Protein AF-A0A0C3CE20-F1 (afdb_monomer)

InterPro domains:
  IPR002893 Zinc finger, MYND-type [PF01753] (5-41)
  IPR002893 Zinc finger, MYND-type [PS01360] (5-44)
  IPR002893 Zinc finger, MYND-type [PS50865] (5-44)

Solvent-accessible surface area (backbone atoms only — not comparable to full-atom values): 15762 Å² total; per-residue (Å²): 132,87,50,48,15,78,72,83,59,50,74,30,95,66,63,42,56,41,91,81,55,62,74,55,3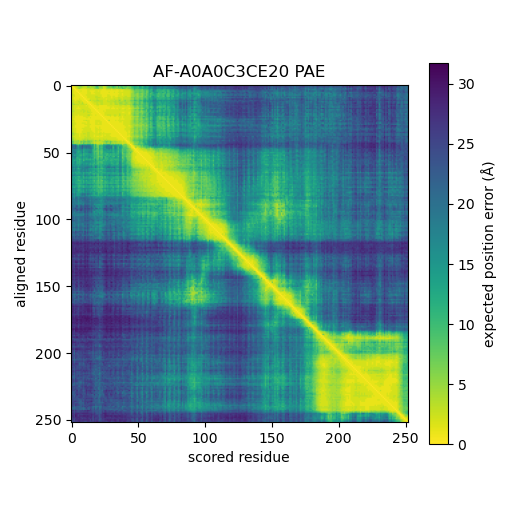9,18,61,43,72,65,46,46,61,69,43,41,78,57,39,58,74,71,65,46,47,64,58,70,67,56,53,48,49,52,53,51,54,59,56,46,52,31,78,93,25,77,59,13,42,54,50,49,52,52,50,50,56,56,50,49,40,72,77,50,81,65,84,80,62,51,16,77,36,76,65,45,68,37,86,79,64,76,80,47,72,71,55,47,53,53,56,50,48,61,51,71,68,79,52,94,83,78,74,86,77,61,95,67,60,66,58,56,59,61,57,69,58,71,78,68,92,57,86,78,57,63,58,28,94,87,74,69,47,51,52,31,68,71,72,67,36,64,90,65,59,77,63,55,83,89,77,45,72,57,62,75,85,81,54,99,78,56,56,85,90,56,52,71,29,55,51,82,71,50,71,72,72,24,90,69,83,45,76,59,82,70,48,33,47,47,55,66,82,87,60,86,56,60,79,83,47,32,42,95,58,69,41,66,33,84,70,78,62,50,76,39,48,33,49,34,78,81,64,63,70,70,68,57,92,85,77,126

Mean predicted aligned error: 16.96 Å

pLDDT: mean 71.94, std 19.05, range [32.88, 98.25]

Foldseek 3Di:
DFQAAPAPRDGAPDWDADPQQSPHTHNDVVSCVVCVVVCVVPPRPDPVVVVVVVVVVVVQCDCPHPNVVVVVVLVVVVVVCVVPVDDDQAASFQRHGAALDDQDPVNVCVVVCVCVPPCPDDDPPDPPPVVVSVVVNPPPPDPQWPQDPPSRHTHHPVCLDVVLVPPPPVPHRGDDDLDLQPDSPDFPQADDFDCVNDVVPDGDQFWHAHPCVPPPDDPVQWDPAWDQGPRPRDTHGTGDSVVSPPPPPPDD

Structure (mmCIF, N/CA/C/O backbone):
data_AF-A0A0C3CE20-F1
#
_entry.id   AF-A0A0C3CE20-F1
#
loop_
_atom_site.group_PDB
_atom_site.id
_atom_site.type_symbol
_atom_site.label_atom_id
_atom_site.label_alt_id
_atom_site.label_comp_id
_atom_site.label_asym_id
_atom_site.label_entity_id
_atom_site.label_seq_id
_atom_site.pdbx_PDB_ins_code
_atom_site.Cartn_x
_atom_site.Cartn_y
_atom_site.Cartn_z
_atom_site.occupancy
_atom_site.B_iso_or_equiv
_atom_site.auth_seq_id
_atom_site.auth_comp_id
_atom_site.auth_asym_id
_atom_site.auth_atom_id
_atom_site.pdbx_PDB_model_num
ATOM 1 N N . MET A 1 1 ? -7.725 -9.000 25.165 1.00 62.19 1 MET A N 1
ATOM 2 C CA . MET A 1 1 ? -7.500 -7.964 26.197 1.00 62.19 1 MET A CA 1
ATOM 3 C C . MET A 1 1 ? -8.768 -7.138 26.363 1.00 62.19 1 MET A C 1
ATOM 5 O O . MET A 1 1 ? -9.356 -6.793 25.337 1.00 62.19 1 MET A O 1
ATOM 9 N N . PRO A 1 2 ? -9.218 -6.862 27.598 1.00 77.38 2 PRO A N 1
ATOM 10 C CA . PRO A 1 2 ? -10.406 -6.049 27.842 1.00 77.38 2 PRO A CA 1
ATOM 11 C C . PRO A 1 2 ? -10.205 -4.623 27.317 1.00 77.38 2 PRO A C 1
ATOM 13 O O . PRO A 1 2 ? -9.172 -3.994 27.546 1.00 77.38 2 PRO A O 1
ATOM 16 N N . ARG A 1 3 ? -11.190 -4.117 26.571 1.00 93.31 3 ARG A N 1
ATOM 17 C CA . ARG A 1 3 ? -11.158 -2.780 25.969 1.00 93.31 3 ARG A CA 1
ATOM 18 C C . ARG A 1 3 ? -11.828 -1.789 26.922 1.00 93.31 3 ARG A C 1
ATOM 20 O O . ARG A 1 3 ? -13.035 -1.866 27.135 1.00 93.31 3 ARG A O 1
ATOM 27 N N . ARG A 1 4 ? -11.055 -0.867 27.505 1.00 97.50 4 ARG A N 1
ATOM 28 C CA . ARG A 1 4 ? -11.558 0.153 28.446 1.00 97.50 4 ARG A CA 1
ATOM 29 C C . ARG A 1 4 ? -11.849 1.470 27.738 1.00 97.50 4 ARG A C 1
ATOM 31 O O . ARG A 1 4 ? -11.060 1.921 26.912 1.00 97.50 4 ARG A O 1
ATOM 38 N N . CYS A 1 5 ? -12.970 2.100 28.081 1.00 97.75 5 CYS A N 1
ATOM 39 C CA . CYS A 1 5 ? -13.320 3.418 27.554 1.00 97.75 5 CYS A CA 1
ATOM 40 C C . CYS A 1 5 ? -12.316 4.489 28.018 1.00 97.75 5 CYS A C 1
ATOM 42 O O . CYS A 1 5 ? -11.975 4.536 29.199 1.00 97.75 5 CYS A O 1
ATOM 44 N N . SER A 1 6 ? -11.894 5.400 27.130 1.00 96.75 6 SER A N 1
ATOM 45 C CA . SER A 1 6 ? -10.977 6.497 27.487 1.00 96.75 6 SER A CA 1
ATOM 46 C C . SER A 1 6 ? -11.554 7.464 28.528 1.00 96.75 6 SER A C 1
ATOM 48 O O . SER A 1 6 ? -10.782 8.022 29.306 1.00 96.75 6 SER A O 1
ATOM 50 N N . VAL A 1 7 ? -12.882 7.608 28.592 1.00 97.81 7 VAL A N 1
ATOM 51 C CA . VAL A 1 7 ? -13.576 8.545 29.490 1.00 97.81 7 VAL A CA 1
ATOM 52 C C . VAL A 1 7 ? -13.964 7.888 30.808 1.00 97.81 7 VAL A C 1
ATOM 54 O O . VAL A 1 7 ? -13.423 8.245 31.847 1.00 97.81 7 VAL A O 1
ATOM 57 N N . CYS A 1 8 ? -14.879 6.914 30.785 1.00 97.62 8 CYS A N 1
ATOM 58 C CA . CYS A 1 8 ? -15.418 6.324 32.015 1.00 97.62 8 CYS A CA 1
ATOM 59 C C . CYS A 1 8 ? -14.571 5.176 32.580 1.00 97.62 8 CYS A C 1
ATOM 61 O O . CYS A 1 8 ? -14.868 4.690 33.663 1.00 97.62 8 CYS A O 1
ATOM 63 N N . LYS A 1 9 ? -13.539 4.720 31.853 1.00 97.50 9 LYS A N 1
ATOM 64 C CA . LYS A 1 9 ? -12.633 3.618 32.235 1.00 97.50 9 LYS A CA 1
ATOM 65 C C . LYS A 1 9 ? -13.297 2.248 32.456 1.00 97.50 9 LYS A C 1
ATOM 67 O O . LYS A 1 9 ? -12.598 1.298 32.797 1.00 97.50 9 LYS A O 1
ATOM 72 N N . ILE A 1 10 ? -14.598 2.121 32.190 1.00 97.38 10 ILE A N 1
ATOM 73 C CA . ILE A 1 10 ? -15.348 0.859 32.251 1.00 97.38 10 ILE A CA 1
ATOM 74 C C . ILE A 1 10 ? -14.967 -0.034 31.061 1.00 97.38 10 ILE A C 1
ATOM 76 O O . ILE A 1 10 ? -14.692 0.450 29.954 1.00 97.38 10 ILE A O 1
ATOM 80 N N . GLU A 1 11 ? -14.939 -1.345 31.296 1.00 96.88 11 GLU A N 1
ATOM 81 C CA . GLU A 1 11 ? -14.738 -2.356 30.259 1.00 96.88 11 GLU A CA 1
ATOM 82 C C . GLU A 1 11 ? -15.973 -2.450 29.358 1.00 96.88 11 GLU A C 1
ATOM 84 O O . GLU A 1 11 ? -17.105 -2.559 29.819 1.00 96.88 11 GLU A O 1
ATOM 89 N N . CYS A 1 12 ? -15.754 -2.329 28.051 1.00 94.62 12 CYS A N 1
ATOM 90 C CA . CYS A 1 12 ? -16.824 -2.241 27.067 1.00 94.62 12 CYS A CA 1
ATOM 91 C C . CYS A 1 12 ? -16.991 -3.586 26.361 1.00 94.62 12 CYS A C 1
ATOM 93 O O . CYS A 1 12 ? -16.069 -4.023 25.674 1.00 94.62 12 CYS A O 1
ATOM 95 N N . GLU A 1 13 ? -18.180 -4.188 26.428 1.00 93.44 13 GLU A N 1
ATOM 96 C CA . GLU A 1 13 ? -18.510 -5.352 25.590 1.00 93.44 13 GLU A CA 1
ATOM 97 C C . GLU A 1 13 ? -18.576 -4.967 24.103 1.00 93.44 13 GLU A C 1
ATOM 99 O O . GLU A 1 13 ? -18.070 -5.677 23.236 1.00 93.44 13 GLU A O 1
ATOM 104 N N . LYS A 1 14 ? -19.150 -3.792 23.805 1.00 94.31 14 LYS A N 1
ATOM 105 C CA . LYS A 1 14 ? -19.264 -3.223 22.452 1.00 94.31 14 LYS A CA 1
ATOM 106 C C . LYS A 1 14 ? -18.509 -1.900 22.360 1.00 94.31 14 LYS A C 1
ATOM 108 O O . LYS A 1 14 ? -19.082 -0.818 22.432 1.00 94.31 14 LYS A O 1
ATOM 113 N N . ALA A 1 15 ? -17.193 -2.004 22.234 1.00 95.69 15 ALA A N 1
ATOM 114 C CA . ALA A 1 15 ? -16.294 -0.867 22.077 1.00 95.69 15 ALA A CA 1
ATOM 115 C C . ALA A 1 15 ? -16.506 -0.139 20.735 1.00 95.69 15 ALA A C 1
ATOM 117 O O . ALA A 1 15 ? -16.320 -0.722 19.668 1.00 95.69 15 ALA A O 1
ATOM 118 N N . LEU A 1 16 ? -16.809 1.158 20.788 1.00 97.12 16 LEU A N 1
ATOM 119 C CA . LEU A 1 16 ? -16.739 2.068 19.646 1.00 97.12 16 LEU A CA 1
ATOM 120 C C . LEU A 1 16 ? -15.314 2.608 19.512 1.00 97.12 16 LEU A C 1
ATOM 122 O O . LEU A 1 16 ? -14.700 2.994 20.502 1.00 97.12 16 LEU A O 1
ATOM 126 N N . GLN A 1 17 ? -14.786 2.671 18.294 1.00 96.31 17 GLN A N 1
ATOM 127 C CA . GLN A 1 17 ? -13.486 3.282 18.012 1.00 96.31 17 GLN A CA 1
ATOM 128 C C . GLN A 1 17 ? -13.671 4.628 17.316 1.00 96.31 17 GLN A C 1
ATOM 130 O O . GLN A 1 17 ? -14.627 4.823 16.563 1.00 96.31 17 GLN A O 1
ATOM 135 N N . CYS A 1 18 ? -12.747 5.562 17.544 1.00 95.44 18 CYS A N 1
ATOM 136 C CA . CYS A 1 18 ? -12.708 6.793 16.762 1.00 95.44 18 CYS A CA 1
ATOM 137 C C . CYS A 1 18 ? -12.551 6.464 15.269 1.00 95.44 18 CYS A C 1
ATOM 139 O O . CYS A 1 18 ? -11.578 5.826 14.881 1.00 95.44 18 CYS A O 1
ATOM 141 N N . SER A 1 19 ? -13.462 6.940 14.421 1.00 92.31 19 SER A N 1
ATOM 142 C CA . SER A 1 19 ? -13.448 6.664 12.976 1.00 92.31 19 SER A CA 1
ATOM 143 C C . SER A 1 19 ? -12.283 7.304 12.216 1.00 92.31 19 SER A C 1
ATOM 145 O O . SER A 1 19 ? -12.076 6.982 11.053 1.00 92.31 19 SER A O 1
ATOM 147 N N . LYS A 1 20 ? -11.541 8.231 12.839 1.00 89.50 20 LYS A N 1
ATOM 148 C CA . LYS A 1 20 ? -10.359 8.860 12.232 1.00 89.50 20 LYS A CA 1
ATOM 149 C C . LYS A 1 20 ? -9.062 8.143 12.575 1.00 89.50 20 LYS A C 1
ATOM 151 O O . LYS A 1 20 ? -8.298 7.820 11.675 1.00 89.50 20 LYS A O 1
ATOM 156 N N . CYS A 1 21 ? -8.778 7.963 13.864 1.00 91.12 21 CYS A N 1
ATOM 157 C CA . CYS A 1 21 ? -7.498 7.401 14.296 1.00 91.12 21 CYS A CA 1
ATOM 158 C C . CYS A 1 21 ? -7.568 5.904 14.607 1.00 91.12 21 CYS A C 1
ATOM 160 O O . CYS A 1 21 ? -6.522 5.281 14.727 1.00 91.12 21 CYS A O 1
ATOM 162 N N . HIS A 1 22 ? -8.767 5.339 14.795 1.00 91.56 22 HIS A N 1
ATOM 163 C CA . HIS A 1 22 ? -9.023 3.958 15.233 1.00 91.56 22 HIS A CA 1
ATOM 164 C C . HIS A 1 22 ? -8.333 3.524 16.546 1.00 91.56 22 HIS A C 1
ATOM 166 O O . HIS A 1 22 ? -8.565 2.411 17.015 1.00 91.56 22 HIS A O 1
ATOM 172 N N . GLY A 1 23 ? -7.546 4.405 17.177 1.00 91.44 23 GLY A N 1
ATOM 173 C CA . GLY A 1 23 ? -6.749 4.112 18.368 1.00 91.44 23 GLY A CA 1
ATOM 174 C C . GLY A 1 23 ? -7.482 4.321 19.693 1.00 91.44 23 GLY A C 1
ATOM 175 O O . GLY A 1 23 ? -7.256 3.575 20.641 1.00 91.44 23 GLY A O 1
ATOM 176 N N . THR A 1 24 ? -8.393 5.296 19.782 1.00 95.00 24 THR A N 1
ATOM 177 C CA . THR A 1 24 ? -9.131 5.576 21.029 1.00 95.00 24 THR A CA 1
ATOM 178 C C . THR A 1 24 ? -10.471 4.845 21.061 1.00 95.00 24 THR A C 1
ATOM 180 O O . THR A 1 24 ? -11.213 4.847 20.074 1.00 95.00 24 THR A O 1
ATOM 183 N N . ILE A 1 25 ? -10.776 4.228 22.209 1.00 97.06 25 ILE A N 1
ATOM 184 C CA . ILE A 1 25 ? -11.957 3.389 22.431 1.00 97.06 25 ILE A CA 1
ATOM 185 C C . ILE A 1 25 ? -12.951 4.074 23.378 1.00 97.06 25 ILE A C 1
ATOM 187 O O . ILE A 1 25 ? -12.583 4.617 24.421 1.00 97.06 25 ILE A O 1
ATOM 191 N N . TYR A 1 26 ? -14.234 3.972 23.045 1.00 97.81 26 TYR A N 1
ATOM 192 C CA . TYR A 1 26 ? -15.364 4.525 23.777 1.00 97.81 26 TYR A CA 1
ATOM 193 C C . TYR A 1 26 ? -16.425 3.450 24.027 1.00 97.81 26 TYR A C 1
ATOM 195 O O . TYR A 1 26 ? -16.655 2.598 23.175 1.00 97.81 26 TYR A O 1
ATOM 203 N N . CYS A 1 27 ? -17.117 3.504 25.167 1.00 97.94 27 CYS A N 1
ATOM 204 C CA . CYS A 1 27 ? -18.284 2.641 25.396 1.00 97.94 27 CYS A CA 1
ATOM 205 C C . CYS A 1 27 ? -19.524 3.114 24.622 1.00 97.94 27 CYS A C 1
ATOM 207 O O . CYS A 1 27 ? -20.444 2.341 24.383 1.00 97.94 27 CYS A O 1
ATOM 209 N N . SER A 1 28 ? -19.577 4.401 24.266 1.00 97.62 28 SER A N 1
ATOM 210 C CA . SER A 1 28 ? -20.748 5.043 23.674 1.00 97.62 28 SER A CA 1
ATOM 211 C C . SER A 1 28 ? -20.371 6.327 22.932 1.00 97.62 28 SER A C 1
ATOM 213 O O . SER A 1 28 ? -19.319 6.929 23.172 1.00 97.62 28 SER A O 1
ATOM 215 N N . VAL A 1 29 ? -21.275 6.793 22.068 1.00 97.69 29 VAL A N 1
ATOM 216 C CA . VAL A 1 29 ? -21.155 8.093 21.386 1.00 97.69 29 VAL A CA 1
ATOM 217 C C . VAL A 1 29 ? -21.127 9.250 22.394 1.00 97.69 29 VAL A C 1
ATOM 219 O O . VAL A 1 29 ? -20.476 10.264 22.149 1.00 97.69 29 VAL A O 1
ATOM 222 N N . ALA A 1 30 ? -21.789 9.106 23.549 1.00 98.12 30 ALA A N 1
ATOM 223 C CA . ALA A 1 30 ? -21.764 10.110 24.611 1.00 98.12 30 ALA A CA 1
ATOM 224 C C . ALA A 1 30 ? -20.344 10.300 25.170 1.00 98.12 30 ALA A C 1
ATOM 226 O O . ALA A 1 30 ? -19.859 11.430 25.234 1.00 98.12 30 ALA A O 1
ATOM 227 N N . CYS A 1 31 ? -19.638 9.205 25.474 1.00 98.25 31 CYS A N 1
ATOM 228 C CA . CYS A 1 31 ? -18.238 9.268 25.895 1.00 98.25 31 CYS A CA 1
ATOM 229 C C . CYS A 1 31 ? -17.330 9.824 24.792 1.00 98.25 31 CYS A C 1
ATOM 231 O O . CYS A 1 31 ? -16.480 10.661 25.078 1.00 98.25 31 CYS A O 1
ATOM 233 N N . GLN A 1 32 ? -17.546 9.446 23.530 1.00 97.88 32 GLN A N 1
ATOM 234 C CA . GLN A 1 32 ? -16.788 10.017 22.412 1.00 97.88 32 GLN A CA 1
ATOM 235 C C . GLN A 1 32 ? -16.957 11.543 22.313 1.00 97.88 32 GLN A C 1
ATOM 237 O O . GLN A 1 32 ? -15.978 12.267 22.138 1.00 97.88 32 GLN A O 1
ATOM 242 N N . LYS A 1 33 ? -18.189 12.053 22.448 1.00 97.88 33 LYS A N 1
ATOM 243 C CA . LYS A 1 33 ? -18.475 13.498 22.410 1.00 97.88 33 LYS A CA 1
ATOM 244 C C . LYS A 1 33 ? -17.884 14.242 23.608 1.00 97.88 33 LYS A C 1
ATOM 246 O O . LYS A 1 33 ? -17.386 15.351 23.426 1.00 97.88 33 LYS A O 1
ATOM 251 N N . ALA A 1 34 ? -17.922 13.642 24.798 1.00 97.94 34 ALA A N 1
ATOM 252 C CA . ALA A 1 34 ? -17.335 14.220 26.006 1.00 97.94 34 ALA A CA 1
ATOM 253 C C . ALA A 1 34 ? -15.809 14.380 25.874 1.00 97.94 34 ALA A C 1
ATOM 255 O O . ALA A 1 34 ? -15.272 15.442 26.180 1.00 97.94 34 ALA A O 1
ATOM 256 N N . ASP A 1 35 ? -15.132 13.364 25.333 1.00 97.50 35 ASP A N 1
ATOM 257 C CA . ASP A 1 35 ? -13.678 13.365 25.123 1.00 97.50 35 ASP A CA 1
ATOM 258 C C . ASP A 1 35 ? -13.233 14.244 23.946 1.00 97.50 35 ASP A C 1
ATOM 260 O O . ASP A 1 35 ? -12.080 14.660 23.860 1.00 97.50 35 ASP A O 1
ATOM 264 N N . TRP A 1 36 ? -14.140 14.552 23.009 1.00 95.56 36 TRP A N 1
ATOM 265 C CA . TRP A 1 36 ? -13.789 15.117 21.704 1.00 95.56 36 TRP A CA 1
ATOM 266 C C . TRP A 1 36 ? -12.922 16.378 21.776 1.00 95.56 36 TRP A C 1
ATOM 268 O O . TRP A 1 36 ? -12.025 16.557 20.953 1.00 95.56 36 TRP A O 1
ATOM 278 N N . LYS A 1 37 ? -13.161 17.266 22.752 1.00 95.12 37 LYS A N 1
ATOM 279 C CA . LYS A 1 37 ? -12.380 18.507 22.901 1.00 95.12 37 LYS A CA 1
ATOM 280 C C . LYS A 1 37 ? -10.904 18.236 23.214 1.00 95.12 37 LYS A C 1
ATOM 282 O O . LYS A 1 37 ? -10.060 18.975 22.705 1.00 95.12 37 LYS A O 1
ATOM 287 N N . GLN A 1 38 ? -10.620 17.211 24.016 1.00 94.12 38 GLN A N 1
ATOM 288 C CA . GLN A 1 38 ? -9.271 16.802 24.398 1.00 94.12 38 GLN A CA 1
ATOM 289 C C . GLN A 1 38 ? -8.674 15.884 23.330 1.00 94.12 38 GLN A C 1
ATOM 291 O O . GLN A 1 38 ? -7.667 16.239 22.720 1.00 94.12 38 GLN A O 1
ATOM 296 N N . HIS A 1 39 ? -9.378 14.799 22.999 1.00 93.62 39 HIS A N 1
ATOM 297 C CA . HIS A 1 39 ? -8.967 13.802 22.014 1.00 93.62 39 HIS A CA 1
ATOM 298 C C . HIS A 1 39 ? -8.559 14.409 20.665 1.00 93.62 39 HIS A C 1
ATOM 300 O O . HIS A 1 39 ? -7.539 14.028 20.094 1.00 93.62 39 HIS A O 1
ATOM 306 N N . LYS A 1 40 ? -9.307 15.395 20.142 1.00 92.38 40 LYS A N 1
ATOM 307 C CA . LYS A 1 40 ? -8.987 16.008 18.839 1.00 92.38 40 LYS A CA 1
ATOM 308 C C . LYS A 1 40 ? -7.660 16.775 18.814 1.00 92.38 40 LYS A C 1
ATOM 310 O O . LYS A 1 40 ? -7.146 17.037 17.731 1.00 92.38 40 LYS A O 1
ATOM 315 N N . ARG A 1 41 ? -7.155 17.188 19.981 1.00 86.50 41 ARG A N 1
ATOM 316 C CA . ARG A 1 41 ? -5.906 17.947 20.126 1.00 86.50 41 ARG A CA 1
ATOM 317 C C . ARG A 1 41 ? -4.709 17.035 20.392 1.00 86.50 41 ARG A C 1
ATOM 319 O O . ARG A 1 41 ? -3.626 17.361 19.926 1.00 86.50 41 ARG A O 1
ATOM 326 N N . SER A 1 42 ? -4.908 15.939 21.124 1.00 84.56 42 SER A N 1
ATOM 327 C CA . SER A 1 42 ? -3.841 15.017 21.535 1.00 84.56 42 SER A CA 1
ATOM 328 C C . SER A 1 42 ? -3.695 13.810 20.608 1.00 84.56 42 SER A C 1
ATOM 330 O O . SER A 1 42 ? -2.631 13.612 20.031 1.00 84.56 42 SER A O 1
ATOM 332 N N . ASP A 1 43 ? -4.768 13.031 20.430 1.00 82.00 43 ASP A N 1
ATOM 333 C CA . ASP A 1 43 ? -4.660 11.624 20.000 1.00 82.00 43 ASP A CA 1
ATOM 334 C C . ASP A 1 43 ? -5.394 11.312 18.683 1.00 82.00 43 ASP A C 1
ATOM 336 O O . ASP A 1 43 ? -5.167 10.279 18.057 1.00 82.00 43 ASP A O 1
ATOM 340 N N . CYS A 1 44 ? -6.317 12.180 18.254 1.00 87.62 44 CYS A N 1
ATOM 341 C CA . CYS A 1 44 ? -7.093 11.987 17.022 1.00 87.62 44 CYS A CA 1
ATOM 342 C C . CYS A 1 44 ? -6.333 12.425 15.765 1.00 87.62 44 CYS A C 1
ATOM 344 O O . CYS A 1 44 ? -6.563 11.904 14.671 1.00 87.62 44 CYS A O 1
ATOM 346 N N . ALA A 1 45 ? -5.475 13.440 15.901 1.00 75.06 45 ALA A N 1
ATOM 347 C CA . ALA A 1 45 ? -4.612 13.862 14.814 1.00 75.06 45 ALA A CA 1
ATOM 348 C C . ALA A 1 45 ? -3.619 12.728 14.547 1.00 75.06 45 ALA A C 1
ATOM 350 O O . ALA A 1 45 ? -3.052 12.184 15.495 1.00 75.06 45 ALA A O 1
ATOM 351 N N . LYS A 1 46 ? -3.405 12.372 13.268 1.00 67.12 46 LYS A N 1
ATOM 352 C CA . LYS A 1 46 ? -2.273 11.520 12.858 1.00 67.12 46 LYS A CA 1
ATOM 353 C C . LYS A 1 46 ? -1.052 11.947 13.682 1.00 67.12 46 LYS A C 1
ATOM 355 O O . LYS A 1 46 ? -0.905 13.167 13.833 1.00 67.12 46 LYS A O 1
ATOM 360 N N . PRO A 1 47 ? -0.222 11.017 14.202 1.00 67.69 47 PRO A N 1
ATOM 361 C CA . PRO A 1 47 ? 0.899 11.374 15.068 1.00 67.69 47 PRO A CA 1
ATOM 362 C C . PRO A 1 47 ? 1.591 12.590 14.469 1.00 67.69 47 PRO A C 1
ATOM 364 O O . PRO A 1 47 ? 1.775 12.618 13.250 1.00 67.69 47 PRO A O 1
ATOM 367 N N . ALA A 1 48 ? 1.875 13.627 15.258 1.00 63.19 48 ALA A N 1
ATOM 368 C CA . ALA A 1 48 ? 2.331 14.912 14.717 1.00 63.19 48 ALA A CA 1
ATOM 369 C C . ALA A 1 48 ? 3.482 14.753 13.695 1.00 63.19 48 ALA A C 1
ATOM 371 O O . ALA A 1 48 ? 3.575 15.519 12.734 1.00 63.19 48 ALA A O 1
ATOM 372 N N . SER A 1 49 ? 4.287 13.693 13.844 1.00 71.38 49 SER A N 1
ATOM 373 C CA . SER A 1 49 ? 5.279 13.208 12.881 1.00 71.38 49 SER A CA 1
ATOM 374 C C . SER A 1 49 ? 4.727 12.907 11.478 1.00 71.38 49 SER A C 1
ATOM 376 O O . SER A 1 49 ? 5.275 13.413 10.505 1.00 71.38 49 SER A O 1
ATOM 378 N N . PHE A 1 50 ? 3.632 12.159 11.331 1.00 73.50 50 PHE A N 1
ATOM 379 C CA . PHE A 1 50 ? 3.019 11.852 10.032 1.00 73.50 50 PHE A CA 1
ATOM 380 C C . PHE A 1 50 ? 2.402 13.075 9.367 1.00 73.50 50 PHE A C 1
ATOM 382 O O . PHE A 1 50 ? 2.485 13.216 8.152 1.00 73.50 50 PHE A O 1
ATOM 389 N N . HIS A 1 51 ? 1.795 13.978 10.139 1.00 75.25 51 HIS A N 1
ATOM 390 C CA . HIS A 1 51 ? 1.279 15.221 9.569 1.00 75.25 51 HIS A CA 1
ATOM 391 C C . HIS A 1 51 ? 2.417 16.140 9.095 1.00 75.25 51 HIS A C 1
ATOM 393 O O . HIS A 1 51 ? 2.290 16.789 8.058 1.00 75.25 51 HIS A O 1
ATOM 399 N N . LYS A 1 52 ? 3.548 16.168 9.817 1.00 80.06 52 LYS A N 1
ATOM 400 C CA . LYS A 1 52 ? 4.761 16.871 9.381 1.00 80.06 52 LYS A CA 1
ATOM 401 C C . LYS A 1 52 ? 5.330 16.248 8.103 1.00 80.06 52 LYS A C 1
ATOM 403 O O . LYS A 1 52 ? 5.557 16.979 7.149 1.00 80.06 52 LYS A O 1
ATOM 408 N N . LEU A 1 53 ? 5.489 14.923 8.053 1.00 80.81 53 LEU A N 1
ATOM 409 C CA . LEU A 1 53 ? 5.982 14.216 6.864 1.00 80.81 53 LEU A CA 1
ATOM 410 C C . LEU A 1 53 ? 5.071 14.409 5.648 1.00 80.81 53 LEU A C 1
ATOM 412 O O . LEU A 1 53 ? 5.566 14.720 4.575 1.00 80.81 53 LEU A O 1
ATOM 416 N N . ASP A 1 54 ? 3.752 14.297 5.809 1.00 78.75 54 ASP A N 1
ATOM 417 C CA . ASP A 1 54 ? 2.792 14.538 4.723 1.00 78.75 54 ASP A CA 1
ATOM 418 C C . ASP A 1 54 ? 2.881 15.982 4.204 1.00 78.75 54 ASP A C 1
ATOM 420 O O . ASP A 1 54 ? 2.861 16.218 2.997 1.00 78.75 54 ASP A O 1
ATOM 424 N N . ARG A 1 55 ? 3.044 16.961 5.105 1.00 84.50 55 ARG A N 1
ATOM 425 C CA . ARG A 1 55 ? 3.237 18.369 4.736 1.00 84.50 55 ARG A CA 1
ATOM 426 C C . ARG A 1 55 ? 4.547 18.590 3.974 1.00 84.50 55 ARG A C 1
ATOM 428 O O . ARG A 1 55 ? 4.532 19.316 2.983 1.00 84.50 55 ARG A O 1
ATOM 435 N N . GLU A 1 56 ? 5.646 17.978 4.413 1.00 87.56 56 GLU A N 1
ATOM 436 C CA . GLU A 1 56 ? 6.937 18.056 3.717 1.00 87.56 56 GLU A CA 1
ATOM 437 C C . GLU A 1 56 ? 6.877 17.348 2.353 1.00 87.56 56 GLU A C 1
ATOM 439 O O . GLU A 1 56 ? 7.229 17.943 1.340 1.00 87.56 56 GLU A O 1
ATOM 444 N N . MET A 1 57 ? 6.320 16.138 2.264 1.00 83.62 57 MET A N 1
ATOM 445 C CA . MET A 1 57 ? 6.155 15.417 0.991 1.00 83.62 57 MET A CA 1
ATOM 446 C C . MET A 1 57 ? 5.301 16.199 -0.013 1.00 83.62 57 MET A C 1
ATOM 448 O O . MET A 1 57 ? 5.654 16.307 -1.189 1.00 83.62 57 MET A O 1
ATOM 452 N N . LYS A 1 58 ? 4.213 16.825 0.448 1.00 85.00 58 LYS A N 1
ATOM 453 C CA . LYS A 1 58 ? 3.384 17.724 -0.372 1.00 85.00 58 LYS A CA 1
ATOM 454 C C . LYS A 1 58 ? 4.100 18.997 -0.798 1.00 85.00 58 LYS A C 1
ATOM 456 O O . LYS A 1 58 ? 3.665 19.636 -1.746 1.00 85.00 58 LYS A O 1
ATOM 461 N N . LYS A 1 59 ? 5.153 19.415 -0.096 1.00 90.19 59 LYS A N 1
ATOM 462 C CA . LYS A 1 59 ? 5.976 20.556 -0.504 1.00 90.19 59 LYS A CA 1
ATOM 463 C C . LYS A 1 59 ? 6.842 20.175 -1.703 1.00 90.19 59 LYS A C 1
ATOM 465 O O . LYS A 1 59 ? 6.853 20.920 -2.671 1.00 90.19 59 LYS A O 1
ATOM 470 N N . TYR A 1 60 ? 7.481 19.003 -1.669 1.00 83.75 60 TYR A N 1
ATOM 471 C CA . TYR A 1 60 ? 8.371 18.532 -2.740 1.00 83.75 60 TYR A CA 1
ATOM 472 C C . TYR A 1 60 ? 7.649 18.032 -3.998 1.00 83.75 60 TYR A C 1
AT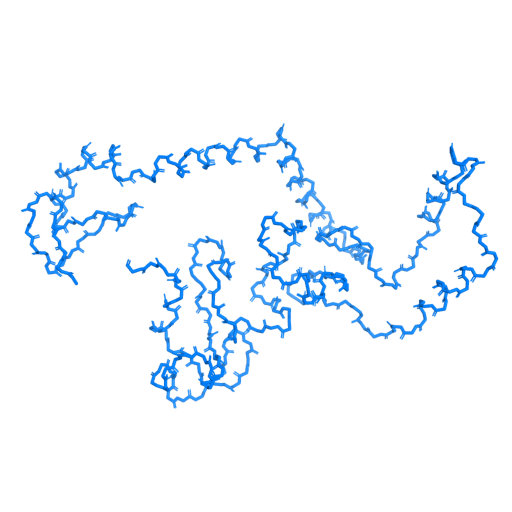OM 474 O O . TYR A 1 60 ? 8.244 18.013 -5.067 1.00 83.75 60 TYR A O 1
ATOM 482 N N . THR A 1 61 ? 6.378 17.647 -3.895 1.00 81.81 61 THR A N 1
ATOM 483 C CA . THR A 1 61 ? 5.569 17.157 -5.031 1.00 81.81 61 THR A CA 1
ATOM 484 C C . THR A 1 61 ? 4.777 18.254 -5.753 1.00 81.81 61 THR A C 1
ATOM 486 O O . THR A 1 61 ? 3.973 17.948 -6.625 1.00 81.81 61 THR A O 1
ATOM 489 N N . ARG A 1 62 ? 4.971 19.537 -5.411 1.00 83.00 62 ARG A N 1
ATOM 490 C CA . ARG A 1 62 ? 4.311 20.657 -6.108 1.00 83.00 62 ARG A CA 1
ATOM 491 C C . ARG A 1 62 ? 4.902 20.881 -7.513 1.00 83.00 62 ARG A C 1
ATOM 493 O O . ARG A 1 62 ? 6.103 20.664 -7.660 1.00 83.00 62 ARG A O 1
ATOM 500 N N . PRO A 1 63 ? 4.124 21.442 -8.463 1.00 76.88 63 PRO A N 1
ATOM 501 C CA . PRO A 1 63 ? 4.540 21.712 -9.853 1.00 76.88 63 PRO A CA 1
ATOM 502 C C . PRO A 1 63 ? 5.879 22.451 -10.021 1.00 76.88 63 PRO A C 1
ATOM 504 O O . PRO A 1 63 ? 6.594 22.266 -10.991 1.00 76.88 63 PRO A O 1
ATOM 507 N N . ASN A 1 64 ? 6.286 23.242 -9.024 1.00 83.12 64 ASN A N 1
ATOM 508 C CA . ASN A 1 64 ? 7.517 24.042 -9.078 1.00 83.12 64 ASN A CA 1
ATOM 509 C C . ASN A 1 64 ? 8.715 23.409 -8.347 1.00 83.12 64 ASN A C 1
ATOM 511 O O . ASN A 1 64 ? 9.695 24.095 -8.061 1.00 83.12 64 ASN A O 1
ATOM 515 N N . TYR A 1 65 ? 8.632 22.132 -7.971 1.00 88.25 65 TYR A N 1
ATOM 516 C CA . TYR A 1 65 ? 9.733 21.398 -7.346 1.00 88.25 65 TYR A CA 1
ATOM 517 C C . TYR A 1 65 ? 10.233 20.288 -8.276 1.00 88.25 65 TYR A C 1
ATOM 519 O O . TYR A 1 65 ? 9.425 19.706 -8.998 1.00 88.25 65 TYR A O 1
ATOM 527 N N . PRO A 1 66 ? 11.526 19.908 -8.214 1.00 85.06 66 PRO A N 1
ATOM 528 C CA . PRO A 1 66 ? 12.101 18.901 -9.114 1.00 85.06 66 PRO A CA 1
ATOM 529 C C . PRO A 1 66 ? 11.342 17.568 -9.136 1.00 85.06 66 PRO A C 1
ATOM 531 O O . PRO A 1 66 ? 11.216 16.930 -10.176 1.00 85.06 66 PRO A O 1
ATOM 534 N N . LEU A 1 67 ? 10.807 17.143 -7.985 1.00 78.25 67 LEU A N 1
ATOM 535 C CA . LEU A 1 67 ? 10.007 15.923 -7.899 1.00 78.25 67 LEU A CA 1
ATOM 536 C C . LEU A 1 67 ? 8.612 16.097 -8.524 1.00 78.25 67 LEU A C 1
ATOM 538 O O . LEU A 1 67 ? 8.143 15.156 -9.153 1.00 78.25 67 LEU A O 1
ATOM 542 N N . GLY A 1 68 ? 7.975 17.264 -8.388 1.00 84.12 68 GLY A N 1
ATOM 543 C CA . GLY A 1 68 ? 6.713 17.568 -9.072 1.00 84.12 68 GLY A CA 1
ATOM 544 C C . GLY A 1 68 ? 6.880 17.620 -10.589 1.00 84.12 68 GLY A C 1
ATOM 545 O O . GLY A 1 68 ? 6.147 16.937 -11.292 1.00 84.12 68 GLY A O 1
ATOM 546 N N . TYR A 1 69 ? 7.919 18.304 -11.074 1.00 83.75 69 TYR A N 1
ATOM 547 C CA . TYR A 1 69 ? 8.241 18.372 -12.503 1.00 83.75 69 TYR A CA 1
ATOM 548 C C . TYR A 1 69 ? 8.500 16.986 -13.111 1.00 83.75 69 TYR A C 1
ATOM 550 O O . TYR A 1 69 ? 7.995 16.657 -14.178 1.00 83.75 69 TYR A O 1
ATOM 558 N N . ALA A 1 70 ? 9.216 16.115 -12.391 1.00 76.38 70 ALA A N 1
ATOM 559 C CA . ALA A 1 70 ? 9.429 14.738 -12.831 1.00 76.38 70 ALA A CA 1
ATOM 560 C C . ALA A 1 70 ? 8.123 13.921 -12.920 1.00 76.38 70 ALA A C 1
ATOM 562 O O . ALA A 1 70 ? 8.008 13.057 -13.785 1.00 76.38 70 ALA A O 1
ATOM 563 N N . ILE A 1 71 ? 7.154 14.167 -12.029 1.00 75.75 71 ILE A N 1
ATOM 564 C CA . ILE A 1 71 ? 5.832 13.519 -12.078 1.00 75.75 71 ILE A CA 1
ATOM 565 C C . ILE A 1 71 ? 5.021 14.051 -13.266 1.00 75.75 71 ILE A C 1
ATOM 567 O O . ILE A 1 71 ? 4.355 13.271 -13.940 1.00 75.75 71 ILE A O 1
ATOM 571 N N . GLU A 1 72 ? 5.086 15.356 -13.535 1.00 83.31 72 GLU A N 1
ATOM 572 C CA . GLU A 1 72 ? 4.412 15.986 -14.677 1.00 83.31 72 GLU A CA 1
ATOM 573 C C . GLU A 1 72 ? 4.951 15.461 -16.009 1.00 83.31 72 GLU A C 1
ATOM 575 O O . GLU A 1 72 ? 4.161 14.937 -16.789 1.00 83.31 72 GLU A O 1
ATOM 580 N N . ILE A 1 73 ? 6.276 15.454 -16.209 1.00 79.69 73 ILE A N 1
ATOM 581 C CA . ILE A 1 73 ? 6.904 14.849 -17.398 1.00 79.69 73 ILE A CA 1
ATOM 582 C C . ILE A 1 73 ? 6.455 13.400 -17.563 1.00 79.69 73 ILE A C 1
ATOM 584 O O . ILE A 1 73 ? 6.077 12.983 -18.655 1.00 79.69 73 ILE A O 1
ATOM 588 N N . GLN A 1 74 ? 6.478 12.618 -16.480 1.00 76.31 74 GLN A N 1
ATOM 589 C CA . GLN A 1 74 ? 6.058 11.225 -16.545 1.00 76.31 74 GLN A CA 1
ATOM 590 C C . GLN A 1 74 ? 4.605 11.118 -17.032 1.00 76.31 74 GLN A C 1
ATOM 592 O O . GLN A 1 74 ? 4.329 10.338 -17.939 1.00 76.31 74 GLN A O 1
ATOM 597 N N . ASN A 1 75 ? 3.686 11.913 -16.481 1.00 76.06 75 ASN A N 1
ATOM 598 C CA . ASN A 1 75 ? 2.283 11.907 -16.897 1.00 76.06 75 ASN A CA 1
ATOM 599 C C . ASN A 1 75 ? 2.099 12.343 -18.358 1.00 76.06 75 ASN A C 1
ATOM 601 O O . ASN A 1 75 ? 1.330 11.706 -19.077 1.00 76.06 75 ASN A O 1
ATOM 605 N N . GLU A 1 76 ? 2.814 13.374 -18.807 1.00 81.38 76 GLU A N 1
ATOM 606 C CA . GLU A 1 76 ? 2.776 13.847 -20.196 1.00 81.38 76 GLU A CA 1
ATOM 607 C C . GLU A 1 76 ? 3.282 12.778 -21.168 1.00 81.38 76 GLU A C 1
ATOM 609 O O . GLU A 1 76 ? 2.616 12.495 -22.159 1.00 81.38 76 GLU A O 1
ATOM 614 N N . MET A 1 77 ? 4.386 12.092 -20.851 1.00 75.12 77 MET A N 1
ATOM 615 C CA . MET A 1 77 ? 4.888 10.970 -21.657 1.00 75.12 77 MET A CA 1
ATOM 616 C C . MET A 1 77 ? 3.869 9.822 -21.756 1.00 75.12 77 MET A C 1
ATOM 618 O O . MET A 1 77 ? 3.762 9.167 -22.794 1.00 75.12 77 MET A O 1
ATOM 622 N N . TRP A 1 78 ? 3.117 9.563 -20.682 1.00 68.81 78 TRP A N 1
ATOM 623 C CA . TRP A 1 78 ? 2.039 8.568 -20.669 1.00 68.81 78 TRP A CA 1
ATOM 624 C C . TRP A 1 78 ? 0.809 9.008 -21.468 1.00 68.81 78 TRP A C 1
ATOM 626 O O . TRP A 1 78 ? 0.104 8.174 -22.039 1.00 68.81 78 TRP A O 1
ATOM 636 N N . GLU A 1 79 ? 0.490 10.298 -21.472 1.00 74.62 79 GLU A N 1
ATOM 637 C CA . GLU A 1 79 ? -0.568 10.846 -22.319 1.00 74.62 79 GLU A CA 1
ATOM 638 C C . GLU A 1 79 ? -0.182 10.823 -23.789 1.00 74.62 79 GLU A C 1
ATOM 640 O O . GLU A 1 79 ? -1.004 10.435 -24.615 1.00 74.62 79 GLU A O 1
ATOM 645 N N . GLU A 1 80 ? 1.060 11.172 -24.108 1.00 74.69 80 GLU A N 1
ATOM 646 C CA . GLU A 1 80 ? 1.532 11.205 -25.483 1.00 74.69 80 GLU A CA 1
ATOM 647 C C . GLU A 1 80 ? 1.525 9.814 -26.105 1.00 74.69 80 GLU A C 1
ATOM 649 O O . GLU A 1 80 ? 0.983 9.643 -27.187 1.00 74.69 80 GLU A O 1
ATOM 654 N N . ARG A 1 81 ? 1.953 8.780 -25.376 1.00 66.69 81 ARG A N 1
ATOM 655 C CA . ARG A 1 81 ? 1.822 7.393 -25.854 1.00 66.69 81 ARG A CA 1
ATOM 656 C C . ARG A 1 81 ? 0.386 6.926 -26.031 1.00 66.69 81 ARG A C 1
ATOM 658 O O . ARG A 1 81 ? 0.099 6.133 -26.920 1.00 66.69 81 ARG A O 1
ATOM 665 N N . ARG A 1 82 ? -0.541 7.416 -25.200 1.00 68.19 82 ARG A N 1
ATOM 666 C CA . ARG A 1 82 ? -1.973 7.144 -25.402 1.00 68.19 82 ARG A CA 1
ATOM 667 C C . ARG A 1 82 ? -2.505 7.806 -26.673 1.00 68.19 82 ARG A C 1
ATOM 669 O O . ARG A 1 82 ? -3.441 7.275 -27.262 1.00 68.19 82 ARG A O 1
ATOM 676 N N . ARG A 1 83 ? -1.954 8.957 -27.073 1.00 75.62 83 ARG A N 1
ATOM 677 C CA . ARG A 1 83 ? -2.315 9.648 -28.322 1.00 75.62 83 ARG A CA 1
ATOM 678 C C . ARG A 1 83 ? -1.611 9.044 -29.537 1.00 75.62 83 ARG A C 1
ATOM 680 O O . ARG A 1 83 ? -2.234 8.950 -30.589 1.00 75.62 83 ARG A O 1
ATOM 687 N N . ASN A 1 84 ? -0.357 8.631 -29.375 1.00 77.12 84 ASN A N 1
ATOM 688 C CA . ASN A 1 84 ? 0.500 8.076 -30.411 1.00 77.12 84 ASN A CA 1
ATOM 689 C C . ASN A 1 84 ? 1.134 6.753 -29.930 1.00 77.12 84 ASN A C 1
ATOM 691 O O . ASN A 1 84 ? 2.196 6.768 -29.298 1.00 77.12 84 ASN A O 1
ATOM 695 N N . PRO A 1 85 ? 0.468 5.608 -30.162 1.00 72.31 85 PRO A N 1
ATOM 696 C CA . PRO A 1 85 ? 0.956 4.302 -29.742 1.00 72.31 85 PRO A CA 1
ATOM 697 C C . PRO A 1 85 ? 2.080 3.827 -30.671 1.00 72.31 85 PRO A C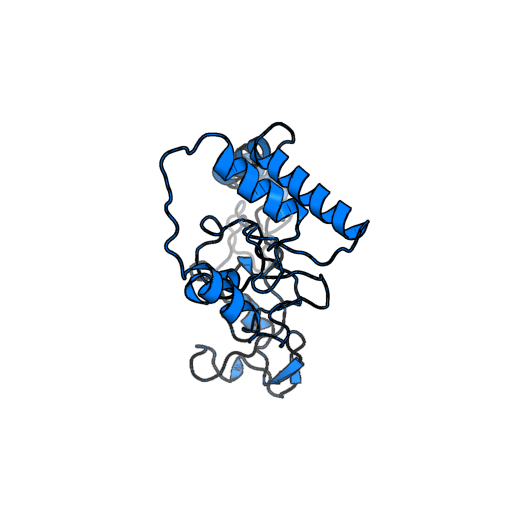 1
ATOM 699 O O . PRO A 1 85 ? 1.882 2.977 -31.537 1.00 72.31 85 PRO A O 1
ATOM 702 N N . GLU A 1 86 ? 3.267 4.396 -30.502 1.00 74.38 86 GLU A N 1
ATOM 703 C CA . GLU A 1 86 ? 4.494 3.880 -31.107 1.00 74.38 86 GLU A CA 1
ATOM 704 C C . GLU A 1 86 ? 5.032 2.695 -30.299 1.00 74.38 86 GLU A C 1
ATOM 706 O O . GLU A 1 86 ? 4.777 2.569 -29.094 1.00 74.38 86 GLU A O 1
ATOM 711 N N . GLU A 1 87 ? 5.792 1.811 -30.954 1.00 66.62 87 GLU A N 1
ATOM 712 C CA . GLU A 1 87 ? 6.472 0.740 -30.232 1.00 66.62 87 GLU A CA 1
ATOM 713 C C . GLU A 1 87 ? 7.491 1.343 -29.259 1.00 66.62 87 GLU A C 1
ATOM 715 O O . GLU A 1 87 ? 8.389 2.078 -29.679 1.00 66.62 87 GLU A O 1
ATOM 720 N N . PRO A 1 88 ? 7.383 1.065 -27.948 1.00 66.94 88 PRO A N 1
ATOM 721 C CA . PRO A 1 88 ? 8.255 1.728 -27.001 1.00 66.94 88 PRO A CA 1
ATOM 722 C C . PRO A 1 88 ? 9.683 1.211 -27.162 1.00 66.94 88 PRO A C 1
ATOM 724 O O . PRO A 1 88 ? 9.945 0.013 -27.079 1.00 66.94 88 PRO A O 1
ATOM 727 N N . THR A 1 89 ? 10.621 2.133 -27.351 1.00 72.31 89 THR A N 1
ATOM 728 C CA . THR A 1 89 ? 12.041 1.813 -27.553 1.00 72.31 89 THR A CA 1
ATOM 729 C C . THR A 1 89 ? 12.835 1.735 -26.245 1.00 72.31 89 THR A C 1
ATOM 731 O O . THR A 1 89 ? 13.938 1.185 -26.210 1.00 72.31 89 THR A O 1
ATOM 734 N N . HIS A 1 90 ? 12.257 2.237 -25.148 1.00 72.50 90 HIS A N 1
ATOM 735 C CA . HIS A 1 90 ? 12.895 2.371 -23.838 1.00 72.50 90 HIS A CA 1
ATOM 736 C C . HIS A 1 90 ? 11.991 1.902 -22.689 1.00 72.50 90 HIS A C 1
ATOM 738 O O . HIS A 1 90 ? 10.769 2.031 -22.731 1.00 72.50 90 HIS A O 1
ATOM 744 N N . CYS A 1 91 ? 12.617 1.388 -21.630 1.00 64.12 91 CYS A N 1
ATOM 745 C CA . CYS A 1 91 ? 11.965 0.951 -20.400 1.00 64.12 91 CYS A CA 1
ATOM 746 C C . CYS A 1 91 ? 11.381 2.126 -19.616 1.00 64.12 91 CYS A C 1
ATOM 748 O O . CYS A 1 91 ? 12.109 3.032 -19.228 1.00 64.12 91 CYS A O 1
ATOM 750 N N . ASP A 1 92 ? 10.103 2.046 -19.251 1.00 64.56 92 ASP A N 1
ATOM 751 C CA . ASP A 1 92 ? 9.398 3.108 -18.513 1.00 64.56 92 ASP A CA 1
ATOM 752 C C . ASP A 1 92 ? 9.925 3.358 -17.102 1.00 64.56 92 ASP A C 1
ATOM 754 O O . ASP A 1 92 ? 9.629 4.386 -16.490 1.00 64.56 92 ASP A O 1
ATOM 758 N N . SER A 1 93 ? 10.672 2.393 -16.563 1.00 58.38 93 SER A N 1
ATOM 759 C CA . SER A 1 93 ? 11.278 2.508 -15.245 1.00 58.38 93 SER A CA 1
ATOM 760 C C . SER A 1 93 ? 12.613 3.239 -15.303 1.00 58.38 93 SER A C 1
ATOM 762 O O . SER A 1 93 ? 12.815 4.310 -14.733 1.00 58.38 93 SER A O 1
ATOM 764 N N . CYS A 1 94 ? 13.568 2.612 -15.979 1.00 60.78 94 CYS A N 1
ATOM 765 C CA . CYS A 1 94 ? 14.962 3.018 -15.939 1.00 60.78 94 CYS A CA 1
ATOM 766 C C . CYS A 1 94 ? 15.367 3.853 -17.154 1.00 60.78 94 CYS A C 1
ATOM 768 O O . CYS A 1 94 ? 16.532 4.229 -17.245 1.00 60.78 94 CYS A O 1
ATOM 770 N N . MET A 1 95 ? 14.435 4.105 -18.081 1.00 63.25 95 MET A N 1
ATOM 771 C CA . MET A 1 95 ? 14.650 4.785 -19.362 1.00 63.25 95 MET A CA 1
ATOM 772 C C . MET A 1 95 ? 15.777 4.168 -20.202 1.00 63.25 95 MET A C 1
ATOM 774 O O . MET A 1 95 ? 16.313 4.814 -21.093 1.00 63.25 95 MET A O 1
ATOM 778 N N . ARG A 1 96 ? 16.159 2.910 -19.936 1.00 66.06 96 ARG A N 1
ATOM 779 C CA . ARG A 1 96 ? 17.149 2.190 -20.746 1.00 66.06 96 ARG A CA 1
ATOM 780 C C . ARG A 1 96 ? 16.487 1.621 -21.989 1.00 66.06 96 ARG A C 1
ATOM 782 O O . ARG A 1 96 ? 15.388 1.075 -21.887 1.00 66.06 96 ARG A O 1
ATOM 789 N N . ARG A 1 97 ? 17.182 1.698 -23.124 1.00 65.25 97 ARG A N 1
ATOM 790 C CA . ARG A 1 97 ? 16.759 1.080 -24.386 1.00 65.25 97 ARG A CA 1
ATOM 791 C C . ARG A 1 97 ? 16.527 -0.415 -24.184 1.00 65.25 97 ARG A C 1
ATOM 793 O O . ARG A 1 97 ? 17.285 -1.069 -23.460 1.00 65.25 97 ARG A O 1
ATOM 800 N N . PHE A 1 98 ? 15.487 -0.960 -24.799 1.00 65.62 98 PHE A N 1
ATOM 801 C CA . PHE A 1 98 ? 15.313 -2.405 -24.796 1.00 65.62 98 PHE A CA 1
ATOM 802 C C . PHE A 1 98 ? 16.344 -3.082 -25.713 1.00 65.62 98 PHE A C 1
ATOM 804 O O . PHE A 1 98 ? 16.735 -2.526 -26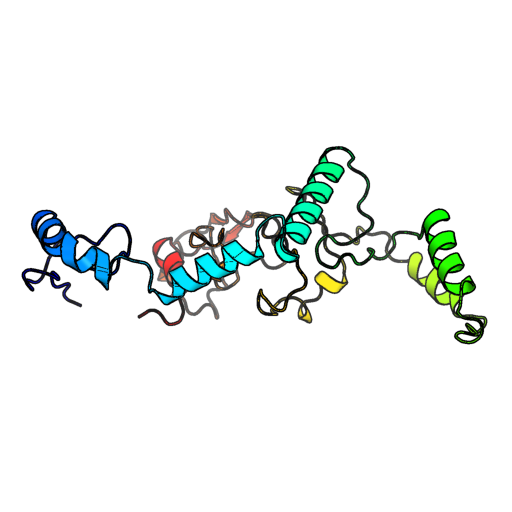.740 1.00 65.62 98 PHE A O 1
ATOM 811 N N . ARG A 1 99 ? 16.800 -4.288 -25.346 1.00 59.12 99 ARG A N 1
ATOM 812 C CA . ARG A 1 99 ? 17.691 -5.075 -26.211 1.00 59.12 99 ARG A CA 1
ATOM 813 C C . ARG A 1 99 ? 16.975 -5.456 -27.508 1.00 59.12 99 ARG A C 1
ATOM 815 O O . ARG A 1 99 ? 15.768 -5.673 -27.502 1.00 59.12 99 ARG A O 1
ATOM 822 N N . GLY A 1 100 ? 17.731 -5.525 -28.602 1.00 65.44 100 GLY A N 1
ATOM 823 C CA . GLY A 1 100 ? 17.2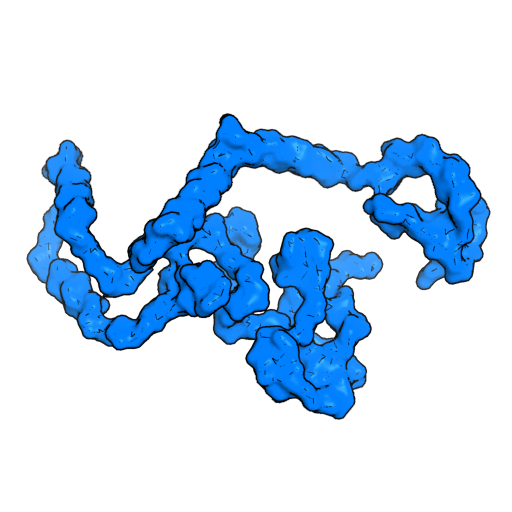21 -5.924 -29.917 1.00 65.44 100 GLY A CA 1
ATOM 824 C C . GLY A 1 100 ? 16.516 -4.819 -30.708 1.00 65.44 100 GLY A C 1
ATOM 825 O O . GLY A 1 100 ? 16.265 -5.013 -31.891 1.00 65.44 100 GLY A O 1
ATOM 826 N N . ILE A 1 101 ? 16.240 -3.653 -30.111 1.00 65.94 101 ILE A N 1
ATOM 827 C CA . ILE A 1 101 ? 15.679 -2.519 -30.854 1.00 65.94 101 ILE A CA 1
ATOM 828 C C . ILE A 1 101 ? 16.820 -1.820 -31.604 1.00 65.94 101 ILE A C 1
ATOM 830 O O . ILE A 1 101 ? 17.681 -1.228 -30.939 1.00 65.94 101 ILE A O 1
ATOM 834 N N . PRO A 1 102 ? 16.850 -1.876 -32.953 1.00 70.56 102 PRO A N 1
ATOM 835 C CA . PRO A 1 102 ? 17.919 -1.271 -33.737 1.00 70.56 102 PRO A CA 1
ATOM 836 C C . PRO A 1 102 ? 17.988 0.230 -33.459 1.00 70.56 102 PRO A C 1
ATOM 838 O O . PRO A 1 102 ? 16.961 0.875 -33.240 1.00 70.56 102 PRO A O 1
ATOM 841 N N . ILE A 1 103 ? 19.207 0.766 -33.420 1.00 71.88 103 ILE A N 1
ATOM 842 C CA . ILE A 1 103 ? 19.444 2.211 -33.371 1.00 71.88 103 ILE A CA 1
ATOM 843 C C . ILE A 1 103 ? 18.977 2.781 -34.708 1.00 71.88 103 ILE A C 1
ATOM 845 O O . ILE A 1 103 ? 19.349 2.256 -35.757 1.00 71.88 103 ILE A O 1
ATOM 849 N N . THR A 1 104 ? 18.106 3.786 -34.671 1.00 79.50 104 THR A N 1
ATOM 850 C CA . THR A 1 104 ? 17.677 4.476 -35.895 1.00 79.50 104 THR A CA 1
ATOM 851 C C . THR A 1 104 ? 18.843 5.288 -36.462 1.00 79.50 104 THR A C 1
ATOM 853 O O . THR A 1 104 ? 19.724 5.692 -35.706 1.00 79.50 104 THR A O 1
ATOM 856 N N . GLU A 1 105 ? 18.877 5.528 -37.776 1.00 79.50 105 GLU A N 1
ATOM 857 C CA . GLU A 1 105 ? 19.943 6.341 -38.394 1.00 79.50 105 GLU A CA 1
ATOM 858 C C . GLU A 1 105 ? 20.035 7.733 -37.737 1.00 79.50 105 GLU A C 1
ATOM 860 O O . GLU A 1 105 ? 21.128 8.173 -37.395 1.00 79.50 105 GLU A O 1
ATOM 865 N N . ASP A 1 106 ? 18.894 8.347 -37.406 1.00 75.75 106 ASP A N 1
ATOM 866 C CA . ASP A 1 106 ? 18.836 9.639 -36.707 1.00 75.75 106 ASP A CA 1
ATOM 867 C C . ASP A 1 106 ? 19.446 9.589 -35.289 1.00 75.75 106 ASP A C 1
ATOM 869 O O . ASP A 1 106 ? 20.138 10.513 -34.855 1.00 75.75 106 ASP A O 1
ATOM 873 N N . GLU A 1 107 ? 19.213 8.505 -34.538 1.00 75.62 107 GLU A N 1
ATOM 874 C CA . GLU A 1 107 ? 19.843 8.304 -33.225 1.00 75.62 107 GLU A CA 1
ATOM 875 C C . GLU A 1 107 ? 21.342 8.021 -33.352 1.00 75.62 107 GLU A C 1
ATOM 877 O O . GLU A 1 107 ? 22.119 8.435 -32.491 1.00 75.62 107 GLU A O 1
ATOM 882 N N . TYR A 1 108 ? 21.748 7.308 -34.404 1.00 79.19 108 TYR A N 1
ATOM 883 C CA . TYR A 1 108 ? 23.149 7.025 -34.687 1.00 79.19 108 TYR A CA 1
ATOM 884 C C . TYR A 1 108 ? 23.904 8.321 -34.980 1.00 79.19 108 TYR A C 1
ATOM 886 O O . TYR A 1 108 ? 24.928 8.570 -34.349 1.00 79.19 108 TYR A O 1
ATOM 894 N N . ASP A 1 109 ? 23.356 9.191 -35.827 1.00 75.31 109 ASP A N 1
ATOM 895 C CA . ASP A 1 109 ? 23.938 10.497 -36.144 1.00 75.31 109 ASP A CA 1
ATOM 896 C C . ASP A 1 109 ? 24.007 11.413 -34.915 1.00 75.31 109 ASP A C 1
ATOM 898 O O . ASP A 1 109 ? 24.995 12.122 -34.723 1.00 75.31 109 ASP A O 1
ATOM 902 N N . PHE A 1 110 ? 23.012 11.361 -34.021 1.00 76.12 110 PHE A N 1
ATOM 903 C CA . PHE A 1 110 ? 23.065 12.088 -32.749 1.00 76.12 110 PHE A CA 1
ATOM 904 C C . PHE A 1 110 ? 24.176 11.563 -31.827 1.00 76.12 110 PHE A C 1
ATOM 906 O O . PHE A 1 110 ? 24.949 12.346 -31.273 1.00 76.12 110 PHE A O 1
ATOM 913 N N . VAL A 1 111 ? 24.280 10.240 -31.659 1.00 70.50 111 VAL A N 1
ATOM 914 C CA . VAL A 1 111 ? 25.309 9.615 -30.811 1.00 70.50 111 VAL A CA 1
ATOM 915 C C . VAL A 1 111 ? 26.707 9.852 -31.386 1.00 70.50 111 VAL A C 1
ATOM 917 O O . VAL A 1 111 ? 27.616 10.215 -30.640 1.00 70.50 111 VAL A O 1
ATOM 920 N N . MET A 1 112 ? 26.878 9.706 -32.700 1.00 74.25 112 MET A N 1
ATOM 921 C CA . MET A 1 112 ? 28.145 9.947 -33.394 1.00 74.25 112 MET A CA 1
ATOM 922 C C . MET A 1 112 ? 28.520 11.431 -33.397 1.00 74.25 112 MET A C 1
ATOM 924 O O . MET A 1 112 ? 29.668 11.765 -33.116 1.00 74.25 112 MET A O 1
ATOM 928 N N . GLY A 1 113 ? 27.555 12.335 -33.579 1.00 71.44 113 GLY A N 1
ATOM 929 C CA . GLY A 1 113 ? 27.783 13.779 -33.507 1.00 71.44 113 GLY A CA 1
ATOM 930 C C . GLY A 1 113 ? 28.231 14.260 -32.120 1.00 71.44 113 GLY A C 1
ATOM 931 O O . GLY A 1 113 ? 29.066 15.158 -32.021 1.00 71.44 113 GLY A O 1
ATOM 932 N N . VAL A 1 114 ? 27.744 13.641 -31.036 1.00 67.81 114 VAL A N 1
ATOM 933 C CA . VAL A 1 114 ? 28.222 13.922 -29.665 1.00 67.81 114 VAL A CA 1
ATOM 934 C C . VAL A 1 114 ? 29.655 13.420 -29.452 1.00 67.81 114 VAL A C 1
ATOM 936 O O . VAL A 1 114 ? 30.425 14.063 -28.739 1.00 67.81 114 VAL A O 1
ATOM 939 N N . LEU A 1 115 ? 30.036 12.301 -30.075 1.00 60.66 115 LEU A N 1
ATOM 940 C CA . LEU A 1 115 ? 31.399 11.762 -29.998 1.00 60.66 115 LEU A CA 1
ATOM 941 C C . LEU A 1 115 ? 32.403 12.598 -30.806 1.00 60.66 115 LEU A C 1
ATOM 943 O O . LEU A 1 115 ? 33.545 12.766 -30.380 1.00 60.66 115 LEU A O 1
ATOM 947 N N . GLU A 1 116 ? 31.978 13.167 -31.931 1.00 67.94 116 GLU A N 1
ATOM 948 C CA . GLU A 1 116 ? 32.823 14.003 -32.791 1.00 67.94 116 GLU A CA 1
ATOM 949 C C . GLU A 1 116 ? 32.955 15.454 -32.289 1.00 67.94 116 GLU A C 1
ATOM 951 O O . GLU A 1 116 ? 33.882 16.162 -32.683 1.00 67.94 116 GLU A O 1
ATOM 956 N N . GLY A 1 117 ? 32.065 15.890 -31.389 1.00 60.62 117 GLY A N 1
ATOM 957 C CA . GLY A 1 117 ? 31.908 17.292 -30.998 1.00 60.62 117 GLY A CA 1
ATOM 958 C C . GLY A 1 117 ? 32.924 17.880 -30.013 1.00 60.62 117 GLY A C 1
ATOM 959 O O . GLY A 1 117 ? 33.038 19.096 -29.990 1.00 60.62 117 GLY A O 1
ATOM 960 N N . ASP A 1 118 ? 33.653 17.088 -29.215 1.00 56.00 118 ASP A N 1
ATOM 961 C CA . ASP A 1 118 ? 34.688 17.614 -28.287 1.00 56.00 118 ASP A CA 1
ATOM 962 C C . ASP A 1 118 ? 35.640 16.534 -27.709 1.00 56.00 118 ASP A C 1
ATOM 964 O O . ASP A 1 118 ? 36.404 16.787 -26.775 1.00 56.00 118 ASP A O 1
ATOM 968 N N . ALA A 1 119 ? 35.640 15.309 -28.248 1.00 50.62 119 ALA A N 1
ATOM 969 C CA . ALA A 1 119 ? 36.457 14.200 -27.743 1.00 50.62 119 ALA A CA 1
ATOM 970 C C . ALA A 1 119 ? 37.567 13.808 -28.728 1.00 50.62 119 ALA A C 1
ATOM 972 O O . ALA A 1 119 ? 37.682 12.659 -29.145 1.00 50.62 119 ALA A O 1
ATOM 973 N N . GLY A 1 120 ? 38.447 14.757 -29.049 1.00 47.84 120 GLY A N 1
ATOM 974 C CA . GLY A 1 120 ? 39.644 14.510 -29.860 1.00 47.84 120 GLY A CA 1
ATOM 975 C C . GLY A 1 120 ? 40.681 13.545 -29.259 1.00 47.84 120 GLY A C 1
ATOM 976 O O . GLY A 1 120 ? 41.771 13.462 -29.810 1.00 47.84 120 GLY A O 1
ATOM 977 N N . ASP A 1 121 ? 40.402 12.828 -28.159 1.00 53.31 121 ASP A N 1
ATOM 978 C CA . ASP A 1 121 ? 41.428 11.998 -27.500 1.00 53.31 121 ASP A CA 1
ATOM 979 C C . ASP A 1 121 ? 40.945 10.736 -26.752 1.00 53.31 121 ASP A C 1
ATOM 981 O O . ASP A 1 121 ? 41.735 10.075 -26.079 1.00 53.31 121 ASP A O 1
ATOM 985 N N . LEU A 1 122 ? 39.671 10.336 -26.853 1.00 48.84 122 LEU A N 1
ATOM 986 C CA . LEU A 1 122 ? 39.143 9.227 -26.039 1.00 48.84 122 LEU A CA 1
ATOM 987 C C . LEU A 1 122 ? 38.174 8.323 -26.811 1.00 48.84 122 LEU A C 1
ATOM 989 O O . LEU A 1 122 ? 36.995 8.273 -26.503 1.00 48.84 122 LEU A O 1
ATOM 993 N N . LEU A 1 123 ? 38.688 7.599 -27.809 1.00 49.12 123 LEU A N 1
ATOM 994 C CA . LEU A 1 123 ? 38.505 6.146 -27.998 1.00 49.12 123 LEU A CA 1
ATOM 995 C C . LEU A 1 123 ? 39.004 5.752 -29.399 1.00 49.12 123 LEU A C 1
ATOM 997 O O . LEU A 1 123 ? 38.326 5.934 -30.405 1.00 49.12 123 LEU A O 1
ATOM 1001 N N . LYS A 1 124 ? 40.179 5.119 -29.473 1.00 50.59 124 LYS A N 1
ATOM 1002 C CA . LYS A 1 124 ? 40.481 4.218 -30.592 1.00 50.59 124 LYS A CA 1
ATOM 1003 C C . LYS A 1 124 ? 39.710 2.923 -30.341 1.00 50.59 124 LYS A C 1
ATOM 1005 O O . LYS A 1 124 ? 40.244 2.020 -29.698 1.00 50.59 124 LYS A O 1
ATOM 1010 N N . CYS A 1 125 ? 38.459 2.847 -30.793 1.00 47.34 125 CYS A N 1
ATOM 1011 C CA . CYS A 1 125 ? 37.764 1.565 -30.882 1.00 47.34 125 CYS A CA 1
ATOM 1012 C C . CYS A 1 125 ? 38.595 0.648 -31.784 1.00 47.34 125 CYS A C 1
ATOM 1014 O O . CYS A 1 125 ? 38.983 1.017 -32.893 1.00 47.34 125 CYS A O 1
ATOM 1016 N N . ARG A 1 126 ? 38.958 -0.517 -31.256 1.00 51.84 126 ARG A N 1
ATOM 1017 C CA . ARG A 1 126 ? 39.807 -1.492 -31.938 1.00 51.84 126 ARG A CA 1
ATOM 1018 C C . ARG A 1 126 ? 38.983 -2.128 -33.062 1.00 51.84 126 ARG A C 1
ATOM 1020 O O . ARG A 1 126 ? 37.839 -2.514 -32.830 1.00 51.84 126 ARG A O 1
ATOM 1027 N N . GLU A 1 127 ? 39.553 -2.240 -34.261 1.00 49.72 127 GLU A N 1
ATOM 1028 C CA . GLU A 1 127 ? 38.937 -2.974 -35.375 1.00 49.72 127 GLU A CA 1
ATOM 1029 C C . GLU A 1 127 ? 38.515 -4.376 -34.884 1.00 49.72 127 GLU A C 1
ATOM 1031 O O . GLU A 1 127 ? 39.355 -5.151 -34.424 1.00 49.72 127 GLU A O 1
ATOM 1036 N N . GLY A 1 128 ? 37.206 -4.660 -34.897 1.00 52.53 128 GLY A N 1
ATOM 1037 C CA . GLY A 1 128 ? 36.621 -5.936 -34.458 1.00 52.53 128 GLY A CA 1
ATOM 1038 C C . GLY A 1 128 ? 35.523 -5.853 -33.385 1.00 52.53 128 GLY A C 1
ATOM 1039 O O . GLY A 1 128 ? 34.812 -6.832 -33.182 1.00 52.53 128 GLY A O 1
ATOM 1040 N N . GLU A 1 129 ? 35.323 -4.711 -32.717 1.00 51.81 129 GLU A N 1
ATOM 1041 C CA . GLU A 1 129 ? 34.273 -4.577 -31.681 1.00 51.81 129 GLU A CA 1
ATOM 1042 C C . GLU A 1 129 ? 32.862 -4.346 -32.272 1.00 51.81 129 GLU A C 1
ATOM 1044 O O . GLU A 1 129 ? 31.853 -4.709 -31.667 1.00 51.81 129 GLU A O 1
ATOM 1049 N N . TYR A 1 130 ? 32.786 -3.845 -33.511 1.00 54.97 130 TYR A N 1
ATOM 1050 C CA . TYR A 1 130 ? 31.531 -3.659 -34.256 1.00 54.97 130 TYR A CA 1
ATOM 1051 C C . TYR A 1 130 ? 30.864 -4.984 -34.667 1.00 54.97 130 TYR A C 1
ATOM 1053 O O . TYR A 1 130 ? 29.638 -5.102 -34.606 1.00 54.97 130 TYR A O 1
ATOM 1061 N N . ASP A 1 131 ? 31.653 -6.007 -35.009 1.00 54.03 131 ASP A N 1
ATOM 1062 C CA . ASP A 1 131 ? 31.127 -7.324 -35.393 1.00 54.03 131 ASP A CA 1
ATOM 1063 C C . ASP A 1 131 ? 30.482 -8.054 -34.203 1.00 54.03 131 ASP A C 1
ATOM 1065 O O . ASP A 1 131 ? 29.527 -8.813 -34.375 1.00 54.03 131 ASP A O 1
ATOM 1069 N N . TYR A 1 132 ? 30.942 -7.776 -32.977 1.00 51.56 132 TYR A N 1
ATOM 1070 C CA . TYR A 1 132 ? 30.379 -8.354 -31.755 1.00 51.56 132 TYR A CA 1
ATOM 1071 C C . TYR A 1 132 ? 28.958 -7.838 -31.474 1.00 51.56 132 TYR A C 1
ATOM 1073 O O . TYR A 1 132 ? 28.068 -8.632 -31.158 1.00 51.56 132 TYR A O 1
ATOM 1081 N N . ILE A 1 133 ? 28.722 -6.533 -31.655 1.00 51.47 133 ILE A N 1
ATOM 1082 C CA . ILE A 1 133 ? 27.402 -5.907 -31.473 1.00 51.47 133 ILE A CA 1
ATOM 1083 C C . ILE A 1 133 ? 26.431 -6.366 -32.572 1.00 51.47 133 ILE A C 1
ATOM 1085 O O . ILE A 1 133 ? 25.287 -6.712 -32.278 1.00 51.47 133 ILE A O 1
ATOM 1089 N N . ALA A 1 134 ? 26.889 -6.448 -33.826 1.00 54.56 134 ALA A N 1
ATOM 1090 C CA . ALA A 1 134 ? 26.064 -6.890 -34.952 1.00 54.56 134 ALA A CA 1
ATOM 1091 C C . ALA A 1 134 ? 25.682 -8.383 -34.884 1.00 54.56 134 ALA A C 1
ATOM 1093 O O . ALA A 1 134 ? 24.583 -8.758 -35.303 1.00 54.56 134 ALA A O 1
ATOM 1094 N N . ALA A 1 135 ? 26.557 -9.240 -34.345 1.00 54.31 135 ALA A N 1
ATOM 1095 C CA . ALA A 1 135 ? 26.281 -10.666 -34.164 1.00 54.31 135 ALA A CA 1
ATOM 1096 C C . ALA A 1 135 ? 25.288 -10.943 -33.019 1.00 54.31 135 ALA A C 1
ATOM 1098 O O . ALA A 1 135 ? 24.424 -11.804 -33.167 1.00 54.31 135 ALA A O 1
ATOM 1099 N N . HIS A 1 136 ? 25.337 -10.176 -31.921 1.00 50.94 136 HIS A N 1
ATOM 1100 C CA . HIS A 1 136 ? 24.429 -10.354 -30.773 1.00 50.94 136 HIS A CA 1
ATOM 1101 C C . HIS A 1 136 ? 22.998 -9.846 -31.025 1.00 50.94 136 HIS A C 1
ATOM 1103 O O . HIS A 1 136 ? 22.101 -10.129 -30.238 1.00 50.94 136 HIS A O 1
ATOM 1109 N N . LEU A 1 137 ? 22.751 -9.130 -32.127 1.00 51.75 137 LEU A N 1
ATOM 1110 C CA . LEU A 1 137 ? 21.414 -8.656 -32.506 1.00 51.75 137 LEU A CA 1
ATOM 1111 C C . LEU A 1 137 ? 20.560 -9.711 -33.238 1.00 51.75 137 LEU A C 1
ATOM 1113 O O . LEU A 1 137 ? 19.374 -9.472 -33.449 1.00 51.75 137 LEU A O 1
ATOM 1117 N N . LYS A 1 138 ? 21.124 -10.858 -33.652 1.00 48.66 138 LYS A N 1
ATOM 1118 C CA . LYS A 1 138 ? 20.440 -11.810 -34.554 1.00 48.66 138 LYS A CA 1
ATOM 1119 C C . LYS A 1 138 ? 19.815 -13.045 -33.892 1.00 48.66 138 LYS A C 1
ATOM 1121 O O . LYS A 1 138 ? 19.081 -13.750 -34.580 1.00 48.66 138 LYS A O 1
ATOM 1126 N N . GLU A 1 139 ? 20.057 -13.320 -32.609 1.00 44.28 139 GLU A N 1
ATOM 1127 C CA . GLU A 1 139 ? 19.656 -14.606 -31.996 1.00 44.28 139 GLU A CA 1
ATOM 1128 C C . GLU A 1 139 ? 18.372 -14.572 -31.136 1.00 44.28 139 GLU A C 1
ATOM 1130 O O . GLU A 1 139 ? 17.831 -15.632 -30.835 1.00 44.28 139 GLU A O 1
ATOM 1135 N N . ASP A 1 140 ? 17.786 -13.402 -30.849 1.00 41.62 140 ASP A N 1
ATOM 1136 C CA . ASP A 1 140 ? 16.653 -13.269 -29.907 1.00 41.62 140 ASP A CA 1
ATOM 1137 C C . ASP A 1 140 ? 15.297 -12.935 -30.574 1.00 41.62 140 ASP A C 1
ATOM 1139 O O . ASP A 1 140 ? 14.546 -12.068 -30.130 1.00 41.62 140 ASP A O 1
ATOM 1143 N N . ALA A 1 141 ? 14.931 -13.637 -31.651 1.00 43.00 141 ALA A N 1
ATOM 1144 C CA . ALA A 1 141 ? 13.647 -13.455 -32.355 1.00 43.00 141 ALA A CA 1
ATOM 1145 C C . ALA A 1 141 ? 12.440 -14.152 -31.673 1.00 43.00 141 ALA A C 1
ATOM 1147 O O . ALA A 1 141 ? 11.541 -14.666 -32.342 1.00 43.00 141 ALA A O 1
ATOM 1148 N N . GLY A 1 142 ? 12.413 -14.189 -30.339 1.00 49.09 142 GLY A N 1
ATOM 1149 C CA . GLY A 1 142 ? 11.280 -14.648 -29.532 1.00 49.09 142 GLY A CA 1
ATOM 1150 C C . GLY A 1 142 ? 10.967 -13.590 -28.483 1.00 49.09 142 GLY A C 1
ATOM 1151 O O . GLY A 1 142 ? 11.853 -13.262 -27.709 1.00 49.09 142 GLY A O 1
ATOM 1152 N N . ASP A 1 143 ? 9.745 -13.043 -28.506 1.00 53.78 143 ASP A N 1
ATOM 1153 C CA . ASP A 1 143 ? 9.296 -11.831 -27.791 1.00 53.78 143 ASP A CA 1
ATOM 1154 C C . ASP A 1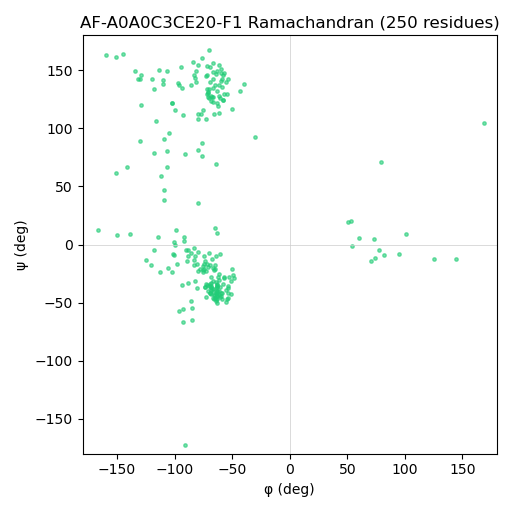 143 ? 10.030 -11.576 -26.458 1.00 53.78 143 ASP A C 1
ATOM 1156 O O . ASP A 1 143 ? 9.668 -12.086 -25.394 1.00 53.78 143 ASP A O 1
ATOM 1160 N N . VAL A 1 144 ? 11.108 -10.786 -26.547 1.00 49.69 144 VAL A N 1
ATOM 1161 C CA . VAL A 1 144 ? 12.036 -10.464 -25.447 1.00 49.69 144 VAL A CA 1
ATOM 1162 C C . VAL A 1 144 ? 11.358 -9.550 -24.416 1.00 49.69 144 VAL A C 1
ATOM 1164 O O . VAL A 1 144 ? 11.888 -9.284 -23.334 1.00 49.69 144 VAL A O 1
ATOM 1167 N N . PHE A 1 145 ? 10.149 -9.074 -24.720 1.00 52.81 145 PHE A N 1
ATOM 1168 C CA . PHE A 1 145 ? 9.406 -8.140 -23.897 1.00 52.81 145 PHE A CA 1
ATOM 1169 C C . PHE A 1 145 ? 8.307 -8.860 -23.123 1.00 52.81 145 PHE A C 1
ATOM 1171 O O . PHE A 1 145 ? 7.366 -9.421 -23.674 1.00 52.81 145 PHE A O 1
ATOM 1178 N N . LYS A 1 146 ? 8.350 -8.761 -21.793 1.00 55.53 146 LYS A N 1
ATOM 1179 C CA . LYS A 1 146 ? 7.174 -9.064 -20.969 1.00 55.53 146 LYS A CA 1
ATOM 1180 C C . LYS A 1 146 ? 6.242 -7.856 -21.006 1.00 55.53 146 LYS A C 1
ATOM 1182 O O . LYS A 1 146 ? 6.280 -7.025 -20.101 1.00 55.53 146 LYS A O 1
ATOM 1187 N N . ARG A 1 147 ? 5.451 -7.747 -22.076 1.00 53.25 147 ARG A N 1
ATOM 1188 C CA . ARG A 1 147 ? 4.335 -6.797 -22.177 1.00 53.25 147 ARG A CA 1
ATOM 1189 C C . ARG A 1 147 ? 3.191 -7.256 -21.273 1.00 53.25 147 ARG A C 1
ATOM 1191 O O . ARG A 1 147 ? 2.765 -8.409 -21.329 1.00 53.25 147 ARG A O 1
ATOM 1198 N N . CYS A 1 148 ? 2.677 -6.365 -20.430 1.00 44.75 148 CYS A N 1
ATOM 1199 C CA . CYS A 1 148 ? 1.404 -6.617 -19.760 1.00 44.75 148 CYS A CA 1
ATOM 1200 C C . CYS A 1 148 ? 0.254 -6.410 -20.751 1.00 44.75 148 CYS A C 1
ATOM 1202 O O . CYS A 1 148 ? 0.003 -5.280 -21.144 1.00 44.75 148 CYS A O 1
ATOM 1204 N N . ALA A 1 149 ? -0.502 -7.459 -21.074 1.00 40.50 149 ALA A N 1
ATOM 1205 C CA . ALA A 1 149 ? -1.629 -7.380 -22.011 1.00 40.50 149 ALA A CA 1
ATOM 1206 C C . ALA A 1 149 ? -2.802 -6.483 -21.553 1.00 40.50 149 ALA A C 1
ATOM 1208 O O . ALA A 1 149 ? -3.723 -6.236 -22.324 1.00 40.50 149 ALA A O 1
ATOM 1209 N N . GLU A 1 150 ? -2.811 -6.024 -20.298 1.00 35.38 150 GLU A N 1
ATOM 1210 C CA . GLU A 1 150 ? -3.889 -5.187 -19.756 1.00 35.38 150 GLU A CA 1
ATOM 1211 C C . GLU A 1 150 ? -3.519 -3.712 -19.584 1.00 35.38 150 GLU A C 1
ATOM 1213 O O . GLU A 1 150 ? -4.403 -2.866 -19.464 1.00 35.38 150 GLU A O 1
ATOM 1218 N N . CYS A 1 151 ? -2.229 -3.387 -19.520 1.00 47.62 151 CYS A N 1
ATOM 1219 C CA . CYS A 1 151 ? -1.775 -2.012 -19.300 1.00 47.62 151 CYS A CA 1
ATOM 1220 C C . CYS A 1 151 ? -0.567 -1.625 -20.165 1.00 47.62 151 CYS A C 1
ATOM 1222 O O . CYS A 1 151 ? 0.056 -0.604 -19.884 1.00 47.62 151 CYS A O 1
ATOM 1224 N N . ASP A 1 152 ? -0.190 -2.481 -21.122 1.00 51.94 152 ASP A N 1
ATOM 1225 C CA . ASP A 1 152 ? 0.938 -2.365 -22.061 1.00 51.94 152 ASP A CA 1
ATOM 1226 C C . ASP A 1 152 ? 2.299 -2.036 -21.441 1.00 51.94 152 ASP A C 1
ATOM 1228 O O . ASP A 1 152 ? 3.238 -1.615 -22.111 1.00 51.94 152 ASP A O 1
ATOM 1232 N N . TYR A 1 153 ? 2.443 -2.273 -20.141 1.00 58.12 153 TYR A N 1
ATOM 1233 C CA . TYR A 1 153 ? 3.672 -1.959 -19.436 1.00 58.12 153 TYR A CA 1
ATOM 1234 C C . TYR A 1 153 ? 4.791 -2.919 -19.845 1.00 58.12 153 TYR A C 1
ATOM 1236 O O . TYR A 1 153 ? 4.600 -4.139 -19.812 1.00 58.12 153 TYR A O 1
ATOM 1244 N N . MET A 1 154 ? 5.957 -2.368 -20.186 1.00 62.78 154 MET A N 1
ATOM 1245 C CA . MET A 1 154 ? 7.113 -3.126 -20.669 1.00 62.78 154 MET A CA 1
ATOM 1246 C C . MET A 1 154 ? 8.299 -2.978 -19.716 1.00 62.78 154 MET A C 1
ATOM 1248 O O . MET A 1 154 ? 8.648 -1.872 -19.302 1.00 62.78 154 MET A O 1
ATOM 1252 N N . ILE A 1 155 ? 8.946 -4.098 -19.382 1.00 64.38 155 ILE A N 1
ATOM 1253 C CA . ILE A 1 155 ? 10.188 -4.105 -18.597 1.00 64.38 155 ILE A CA 1
ATOM 1254 C C . ILE A 1 155 ? 11.367 -4.514 -19.464 1.00 64.38 155 ILE A C 1
ATOM 1256 O O . ILE A 1 155 ? 11.249 -5.416 -20.290 1.00 64.38 155 ILE A O 1
ATOM 1260 N N . CYS A 1 156 ? 12.520 -3.877 -19.260 1.00 61.59 156 CYS A N 1
ATOM 1261 C CA . CYS A 1 156 ? 13.749 -4.360 -19.875 1.00 61.59 156 CYS A CA 1
ATOM 1262 C C . CYS A 1 156 ? 14.278 -5.596 -19.144 1.00 61.59 156 CYS A C 1
ATOM 1264 O O . CYS A 1 156 ? 13.955 -5.845 -17.978 1.00 61.59 156 CYS A O 1
ATOM 1266 N N . GLU A 1 157 ? 15.138 -6.342 -19.832 1.00 62.44 157 GLU A N 1
ATOM 1267 C CA . GLU A 1 157 ? 15.785 -7.543 -19.307 1.00 62.44 157 GLU A CA 1
ATOM 1268 C C . GLU A 1 157 ? 16.501 -7.279 -17.976 1.00 62.44 157 GLU A C 1
ATOM 1270 O O . GLU A 1 157 ? 16.349 -8.051 -17.032 1.00 62.44 157 GLU A O 1
ATOM 1275 N N . ASP A 1 158 ? 17.194 -6.146 -17.844 1.00 58.22 158 ASP A N 1
ATOM 1276 C CA . ASP A 1 158 ? 17.868 -5.774 -16.597 1.00 58.22 158 ASP A CA 1
ATOM 1277 C C . ASP A 1 158 ? 16.883 -5.605 -15.434 1.00 58.22 158 ASP A C 1
ATOM 1279 O O . ASP A 1 158 ? 17.120 -6.118 -14.342 1.00 58.22 158 ASP A O 1
ATOM 1283 N N . CYS A 1 159 ? 15.743 -4.948 -15.664 1.00 58.66 159 CYS A N 1
ATOM 1284 C CA . CYS A 1 159 ? 14.682 -4.818 -14.664 1.00 58.66 159 CYS A CA 1
ATOM 1285 C C . CYS A 1 159 ? 13.970 -6.154 -14.376 1.00 58.66 159 CYS A C 1
ATOM 1287 O O . CYS A 1 159 ? 13.309 -6.288 -13.346 1.00 58.66 159 CYS A O 1
ATOM 1289 N N . SER A 1 160 ? 14.113 -7.150 -15.255 1.00 60.56 160 SER A N 1
ATOM 1290 C CA . SER A 1 160 ? 13.560 -8.496 -15.077 1.00 60.56 160 SER A CA 1
ATOM 1291 C C . SER A 1 160 ? 14.426 -9.418 -14.207 1.00 60.56 160 SER A C 1
ATOM 1293 O O . SER A 1 160 ? 13.933 -10.458 -13.765 1.00 60.56 160 SER A O 1
ATOM 1295 N N . LYS A 1 161 ? 15.683 -9.046 -13.921 1.00 58.44 161 LYS A N 1
ATOM 1296 C CA . LYS A 1 161 ? 16.617 -9.874 -13.141 1.00 58.44 161 LYS A CA 1
ATOM 1297 C C . LYS A 1 161 ? 16.208 -9.951 -11.659 1.00 58.44 161 LYS A C 1
ATOM 1299 O O . LYS A 1 161 ? 15.945 -8.905 -11.062 1.00 58.44 161 LYS A O 1
ATOM 1304 N N . PRO A 1 162 ? 16.206 -11.144 -11.029 1.00 51.28 162 PRO A N 1
ATOM 1305 C CA . PRO A 1 162 ? 15.812 -11.319 -9.626 1.00 51.28 162 PRO A CA 1
ATOM 1306 C C . PRO A 1 162 ? 16.634 -10.501 -8.624 1.00 51.28 162 PRO A C 1
ATOM 1308 O O . PRO A 1 162 ? 16.087 -10.013 -7.645 1.00 51.28 162 PRO A O 1
ATOM 1311 N N . GLU A 1 163 ? 17.925 -10.284 -8.873 1.00 54.84 163 GLU A N 1
ATOM 1312 C CA . GLU A 1 163 ? 18.778 -9.417 -8.039 1.00 54.84 163 GLU A CA 1
ATOM 1313 C C . GLU A 1 163 ? 18.311 -7.952 -7.994 1.00 54.84 163 GLU A C 1
ATOM 1315 O O . GLU A 1 163 ? 18.516 -7.257 -7.000 1.00 54.84 163 GLU A O 1
ATOM 1320 N N . ASN A 1 164 ? 17.603 -7.506 -9.033 1.00 49.97 164 ASN A N 1
ATOM 1321 C CA . ASN A 1 164 ? 16.977 -6.189 -9.101 1.00 49.97 164 ASN A CA 1
ATOM 1322 C C . ASN A 1 164 ? 15.536 -6.209 -8.539 1.00 49.97 164 ASN A C 1
ATOM 1324 O O . ASN A 1 164 ? 14.901 -5.160 -8.391 1.00 49.97 164 ASN A O 1
ATOM 1328 N N . GLN A 1 165 ? 15.023 -7.390 -8.166 1.00 46.09 165 GLN A N 1
ATOM 1329 C CA . GLN A 1 165 ? 13.711 -7.630 -7.562 1.00 46.09 165 GLN A CA 1
ATOM 1330 C C . GLN A 1 165 ? 13.858 -7.917 -6.057 1.00 46.09 165 GLN A C 1
ATOM 1332 O O . GLN A 1 165 ? 14.095 -9.038 -5.630 1.00 46.09 165 GLN A O 1
ATOM 1337 N N . GLY A 1 166 ? 13.691 -6.895 -5.214 1.00 39.81 166 GLY A N 1
ATOM 1338 C CA . GLY A 1 166 ? 13.798 -7.058 -3.750 1.00 39.81 166 GLY A CA 1
ATOM 1339 C C . GLY A 1 166 ? 14.420 -5.871 -3.021 1.00 39.81 166 GLY A C 1
ATOM 1340 O O . GLY A 1 166 ? 14.275 -5.744 -1.810 1.00 39.81 166 GLY A O 1
ATOM 1341 N N . ILE A 1 167 ? 15.026 -4.950 -3.768 1.00 46.75 167 ILE A N 1
ATOM 1342 C CA . ILE A 1 167 ? 15.498 -3.655 -3.271 1.00 46.75 167 ILE A CA 1
ATOM 1343 C C . ILE A 1 167 ? 14.304 -2.863 -2.699 1.00 46.75 167 ILE A C 1
ATOM 1345 O O . ILE A 1 167 ? 13.193 -2.931 -3.243 1.00 46.75 167 ILE A O 1
ATOM 1349 N N . ALA A 1 168 ? 14.493 -2.155 -1.581 1.00 41.19 168 ALA A N 1
ATOM 1350 C CA . ALA A 1 168 ? 13.435 -1.376 -0.937 1.00 41.19 168 ALA A CA 1
ATOM 1351 C C . ALA A 1 168 ? 12.889 -0.295 -1.888 1.00 41.19 168 ALA A C 1
ATOM 1353 O O . ALA A 1 168 ? 13.614 0.239 -2.718 1.00 41.19 168 ALA A O 1
ATOM 1354 N N . PHE A 1 169 ? 11.597 0.035 -1.776 1.00 40.50 169 PHE A N 1
ATOM 1355 C CA . PHE A 1 169 ? 10.874 0.912 -2.715 1.00 40.50 169 PHE A CA 1
ATOM 1356 C C . PHE A 1 169 ? 11.565 2.260 -3.010 1.00 40.50 169 PHE A C 1
ATOM 1358 O O . PHE A 1 169 ? 11.437 2.764 -4.120 1.00 40.50 169 PHE A O 1
ATOM 1365 N N . PHE A 1 170 ? 12.297 2.824 -2.043 1.00 38.94 170 PHE A N 1
ATOM 1366 C CA . PHE A 1 170 ? 13.007 4.103 -2.180 1.00 38.94 170 PHE A CA 1
ATOM 1367 C C . PHE A 1 170 ? 14.380 3.992 -2.853 1.00 38.94 170 PHE A C 1
ATOM 1369 O O . PHE A 1 170 ? 14.879 4.994 -3.356 1.00 38.94 170 PHE A O 1
ATOM 1376 N N . ASP A 1 171 ? 14.942 2.786 -2.904 1.00 46.56 171 ASP A N 1
ATOM 1377 C CA . ASP A 1 171 ? 16.246 2.492 -3.505 1.00 46.56 171 ASP A CA 1
ATOM 1378 C C . ASP A 1 171 ? 16.096 1.880 -4.911 1.00 46.56 171 ASP A C 1
ATOM 1380 O O . ASP A 1 171 ? 17.077 1.531 -5.566 1.00 46.56 171 ASP A O 1
ATOM 1384 N N . ARG A 1 172 ? 14.854 1.746 -5.401 1.00 47.00 172 ARG A N 1
ATOM 1385 C CA . ARG A 1 172 ? 14.568 1.333 -6.779 1.00 47.00 172 ARG A CA 1
ATOM 1386 C C . ARG A 1 172 ? 14.645 2.534 -7.728 1.00 47.00 172 ARG A C 1
ATOM 1388 O O . ARG A 1 172 ? 14.184 3.622 -7.372 1.00 47.00 172 ARG A O 1
ATOM 1395 N N . PRO A 1 173 ? 15.101 2.339 -8.976 1.00 39.81 173 PRO A N 1
ATOM 1396 C CA . PRO A 1 173 ? 14.800 3.271 -10.058 1.00 39.81 173 PRO A CA 1
ATOM 1397 C C . PRO A 1 173 ? 13.279 3.484 -10.155 1.00 39.81 173 PRO A C 1
ATOM 1399 O O . PRO A 1 173 ? 12.496 2.558 -9.920 1.00 39.81 173 PRO A O 1
ATOM 1402 N N . ARG A 1 174 ? 12.844 4.718 -10.443 1.00 32.88 174 ARG A N 1
ATOM 1403 C CA . ARG A 1 174 ? 11.414 5.076 -10.459 1.00 32.88 174 ARG A CA 1
ATOM 1404 C C . ARG A 1 174 ? 10.645 4.232 -11.476 1.00 32.88 174 ARG A C 1
ATOM 1406 O O . ARG A 1 174 ? 11.197 3.803 -12.472 1.00 32.88 174 ARG A O 1
ATOM 1413 N N . GLY A 1 175 ? 9.361 3.996 -11.209 1.00 41.78 175 GLY A N 1
ATOM 1414 C CA . GLY A 1 175 ? 8.450 3.312 -12.129 1.00 41.78 175 GLY A CA 1
ATOM 1415 C C . GLY A 1 175 ? 8.587 1.794 -12.139 1.00 41.78 175 GLY A C 1
ATOM 1416 O O . GLY A 1 175 ? 9.003 1.254 -13.136 1.00 41.78 175 GLY A O 1
ATOM 1417 N N . THR A 1 176 ? 8.168 1.089 -11.088 1.00 41.66 176 THR A N 1
ATOM 1418 C CA . THR A 1 176 ? 7.857 -0.352 -11.181 1.00 41.66 176 THR A CA 1
ATOM 1419 C C . THR A 1 176 ? 6.336 -0.482 -11.293 1.00 41.66 176 THR A C 1
ATOM 1421 O O . THR A 1 176 ? 5.628 -0.035 -10.390 1.00 41.66 176 THR A O 1
ATOM 1424 N N . CYS A 1 177 ? 5.797 -0.988 -12.409 1.00 40.75 177 CYS A N 1
ATOM 1425 C CA . CYS A 1 177 ? 4.340 -1.148 -12.567 1.00 40.75 177 CYS A CA 1
ATOM 1426 C C . CYS A 1 177 ? 3.771 -2.028 -11.450 1.00 40.75 177 CYS A C 1
ATOM 1428 O O . CYS A 1 177 ? 4.258 -3.124 -11.183 1.00 40.75 177 CYS A O 1
ATOM 1430 N N . ARG A 1 178 ? 2.719 -1.514 -10.806 1.00 43.38 178 ARG A N 1
ATOM 1431 C CA . ARG A 1 178 ? 1.876 -2.200 -9.813 1.00 43.38 178 ARG A CA 1
ATOM 1432 C C . ARG A 1 178 ? 0.495 -2.492 -10.390 1.00 43.38 178 ARG A C 1
ATOM 1434 O O . ARG A 1 178 ? -0.533 -2.284 -9.751 1.00 43.38 178 ARG A O 1
ATOM 1441 N N . CYS A 1 179 ? 0.465 -2.857 -11.656 1.00 39.94 179 CYS A N 1
ATOM 1442 C CA . CYS A 1 179 ? -0.766 -3.141 -12.358 1.00 39.94 179 CYS A CA 1
ATOM 1443 C C . CYS A 1 179 ? -1.293 -4.464 -11.787 1.00 39.94 179 CYS A C 1
ATOM 1445 O O . CYS A 1 179 ? -0.527 -5.417 -11.658 1.00 39.94 179 CYS A O 1
ATOM 1447 N N . HIS A 1 180 ? -2.567 -4.528 -11.390 1.00 40.06 180 HIS A N 1
ATOM 1448 C CA . HIS A 1 180 ? -3.110 -5.636 -10.583 1.00 40.06 180 HIS A CA 1
ATOM 1449 C C . HIS A 1 180 ? -3.017 -7.032 -11.234 1.00 40.06 180 HIS A C 1
ATOM 1451 O O . HIS A 1 180 ? -3.297 -8.043 -10.593 1.00 40.06 180 HIS A O 1
ATOM 1457 N N . THR A 1 181 ? -2.627 -7.072 -12.505 1.00 38.53 181 THR A N 1
ATOM 1458 C CA . THR A 1 181 ? -2.692 -8.216 -13.417 1.00 38.53 181 THR A CA 1
ATOM 1459 C C . THR A 1 181 ? -1.356 -8.588 -14.045 1.00 38.53 181 THR A C 1
ATOM 1461 O O . THR A 1 181 ? -1.207 -9.710 -14.521 1.00 38.53 181 THR A O 1
ATOM 1464 N N . ALA A 1 182 ? -0.336 -7.731 -13.951 1.00 43.19 182 ALA A N 1
ATOM 1465 C CA . ALA A 1 182 ? 1.024 -8.055 -14.369 1.00 43.19 182 ALA A CA 1
ATOM 1466 C C . ALA A 1 182 ? 1.816 -8.634 -13.189 1.00 43.19 182 ALA A C 1
ATOM 1468 O O . ALA A 1 182 ? 2.609 -7.945 -12.551 1.00 43.19 182 ALA A O 1
ATOM 1469 N N . ASN A 1 183 ? 1.597 -9.908 -12.865 1.00 42.34 183 ASN A N 1
ATOM 1470 C CA . ASN A 1 183 ? 2.483 -10.616 -11.943 1.00 42.34 183 ASN A CA 1
ATOM 1471 C C . ASN A 1 183 ? 3.731 -11.065 -12.703 1.00 42.34 183 ASN A C 1
ATOM 1473 O O . ASN A 1 183 ? 3.658 -11.983 -13.519 1.00 42.34 183 ASN A O 1
ATOM 1477 N N . PHE A 1 184 ? 4.869 -10.422 -12.434 1.00 45.94 184 PHE A N 1
ATOM 1478 C CA . PHE A 1 184 ? 6.184 -10.720 -13.011 1.00 45.94 184 PHE A CA 1
ATOM 1479 C C . PHE A 1 184 ? 6.696 -12.121 -12.624 1.00 45.94 184 PHE A C 1
ATOM 1481 O O . PHE A 1 184 ? 7.640 -12.265 -11.856 1.00 45.94 184 PHE A O 1
ATOM 1488 N N . GLY A 1 185 ? 6.069 -13.178 -13.142 1.00 44.41 185 GLY A N 1
ATOM 1489 C CA . GLY A 1 185 ? 6.488 -14.574 -12.967 1.00 44.41 185 GLY A CA 1
ATOM 1490 C C . GLY A 1 185 ? 6.304 -15.155 -11.560 1.00 44.41 185 GLY A C 1
ATOM 1491 O O . GLY A 1 185 ? 6.334 -16.371 -11.409 1.00 44.41 185 GLY A O 1
ATOM 1492 N N . VAL A 1 186 ? 6.056 -14.327 -10.543 1.00 50.50 186 VAL A N 1
ATOM 1493 C CA . VAL A 1 186 ? 5.701 -14.762 -9.189 1.00 50.50 186 VAL A CA 1
ATOM 1494 C C . VAL A 1 186 ? 4.296 -14.269 -8.903 1.00 50.50 186 VAL A C 1
ATOM 1496 O O . VAL A 1 186 ? 4.062 -13.080 -8.717 1.00 50.50 186 VAL A O 1
ATOM 1499 N N . SER A 1 187 ? 3.328 -15.176 -8.909 1.00 61.59 187 SER A N 1
ATOM 1500 C CA . SER A 1 187 ? 1.945 -14.819 -8.624 1.00 61.59 187 SER A CA 1
ATOM 1501 C C . SER A 1 187 ? 1.794 -14.385 -7.157 1.00 61.59 187 SER A C 1
ATOM 1503 O O . SER A 1 187 ? 2.151 -15.148 -6.267 1.00 61.59 187 SER A O 1
ATOM 1505 N N . TYR A 1 188 ? 1.221 -13.209 -6.868 1.00 71.06 188 TYR A N 1
ATOM 1506 C CA . TYR A 1 188 ? 0.981 -12.721 -5.487 1.00 71.06 188 TYR A CA 1
ATOM 1507 C C . TYR A 1 188 ? 0.277 -13.730 -4.564 1.00 71.06 188 TYR A C 1
ATOM 1509 O O . TYR A 1 188 ? 0.352 -13.651 -3.339 1.00 71.06 188 TYR A O 1
ATOM 1517 N N . CYS A 1 189 ? -0.421 -14.704 -5.144 1.00 84.44 189 CYS A N 1
ATOM 1518 C CA . CYS A 1 189 ? -1.033 -15.785 -4.397 1.00 84.44 189 CYS A CA 1
ATOM 1519 C C . CYS A 1 189 ? -0.024 -16.741 -3.728 1.00 84.44 189 CYS A C 1
ATOM 1521 O O . CYS A 1 189 ? -0.417 -17.408 -2.774 1.00 84.44 189 CYS A O 1
ATOM 1523 N N . ILE A 1 190 ? 1.244 -16.803 -4.159 1.00 82.12 190 ILE A N 1
ATOM 1524 C CA . ILE A 1 190 ? 2.285 -17.664 -3.561 1.00 82.12 190 ILE A CA 1
ATOM 1525 C C . ILE A 1 190 ? 3.267 -16.911 -2.654 1.00 82.12 190 ILE A C 1
ATOM 1527 O O . ILE A 1 190 ? 3.842 -17.522 -1.756 1.00 82.12 190 ILE A O 1
ATOM 1531 N N . SER A 1 191 ? 3.441 -15.599 -2.831 1.00 76.62 191 SER A N 1
ATOM 1532 C CA . SER A 1 191 ? 4.311 -14.780 -1.980 1.00 76.62 191 SER A CA 1
ATOM 1533 C C . SER A 1 191 ? 3.600 -14.318 -0.701 1.00 76.62 191 SER A C 1
ATOM 1535 O O . SER A 1 191 ? 2.367 -14.303 -0.601 1.00 76.62 191 SER A O 1
ATOM 1537 N N . GLY A 1 192 ? 4.384 -13.985 0.331 1.00 73.12 192 GLY A N 1
ATOM 1538 C CA . GLY A 1 192 ? 3.887 -13.279 1.515 1.00 73.12 192 GLY A CA 1
ATOM 1539 C C . GLY A 1 192 ? 3.338 -11.905 1.111 1.00 73.12 192 GLY A C 1
ATOM 1540 O O . GLY A 1 192 ? 3.989 -11.246 0.303 1.00 73.12 192 GLY A O 1
ATOM 1541 N N . PRO A 1 193 ? 2.181 -11.456 1.631 1.00 61.66 193 PRO A N 1
ATOM 1542 C CA . PRO A 1 193 ? 1.656 -10.149 1.279 1.00 61.66 193 PRO A CA 1
ATOM 1543 C C . PRO A 1 193 ? 2.570 -9.080 1.875 1.00 61.66 193 PRO A C 1
ATOM 1545 O O . PRO A 1 193 ? 2.777 -9.036 3.089 1.00 61.66 193 PRO A O 1
ATOM 1548 N N . SER A 1 194 ? 3.095 -8.201 1.035 1.00 62.72 194 SER A N 1
ATOM 1549 C CA . SER A 1 194 ? 3.636 -6.926 1.475 1.00 62.72 194 SER A CA 1
ATOM 1550 C C . SER A 1 194 ? 2.488 -5.935 1.644 1.00 62.72 194 SER A C 1
ATOM 1552 O O . SER A 1 194 ? 1.555 -5.896 0.842 1.00 62.72 194 SER A O 1
ATOM 1554 N N . TYR A 1 195 ? 2.571 -5.061 2.651 1.00 56.16 195 TYR A N 1
ATOM 1555 C CA . TYR A 1 195 ? 1.674 -3.899 2.764 1.00 56.16 195 TYR A CA 1
ATOM 1556 C C . TYR A 1 195 ? 1.664 -3.065 1.468 1.00 56.16 195 TYR A C 1
ATOM 1558 O O . TYR A 1 195 ? 0.676 -2.422 1.118 1.00 56.16 195 TYR A O 1
ATOM 1566 N N . LEU A 1 196 ? 2.776 -3.105 0.734 1.00 54.91 196 LEU A N 1
ATOM 1567 C CA . LEU A 1 196 ? 2.947 -2.412 -0.530 1.00 54.91 196 LEU A CA 1
ATOM 1568 C C . LEU A 1 196 ? 2.304 -3.132 -1.725 1.00 54.91 196 LEU A C 1
ATOM 1570 O O . LEU A 1 196 ? 2.276 -2.528 -2.789 1.00 54.91 196 LEU A O 1
ATOM 1574 N N . ASP A 1 197 ? 1.771 -4.345 -1.582 1.00 57.53 197 ASP A N 1
ATOM 1575 C CA . ASP A 1 197 ? 1.139 -5.083 -2.690 1.00 57.53 197 ASP A CA 1
ATOM 1576 C C . ASP A 1 197 ? -0.331 -4.677 -2.922 1.00 57.53 197 ASP A C 1
ATOM 1578 O O . ASP A 1 197 ? -0.981 -5.146 -3.854 1.00 57.53 197 ASP A O 1
ATOM 1582 N N . GLY A 1 198 ? -0.871 -3.788 -2.083 1.00 54.81 198 GLY A N 1
ATOM 1583 C CA . GLY A 1 198 ? -2.131 -3.089 -2.337 1.00 54.81 198 GLY A CA 1
ATOM 1584 C C . GLY A 1 198 ? -1.940 -1.749 -3.058 1.00 54.81 198 GLY A C 1
ATOM 1585 O O . GLY A 1 198 ? -0.829 -1.341 -3.402 1.00 54.81 198 GLY A O 1
ATOM 1586 N N . ASP A 1 199 ? -3.025 -0.984 -3.185 1.00 52.16 199 ASP A N 1
ATOM 1587 C CA . ASP A 1 199 ? -3.047 0.416 -3.658 1.00 52.16 199 ASP A CA 1
ATOM 1588 C C . ASP A 1 199 ? -2.317 1.406 -2.709 1.00 52.16 199 ASP A C 1
ATOM 1590 O O . ASP A 1 199 ? -2.495 2.620 -2.789 1.00 52.16 199 ASP A O 1
ATOM 1594 N N . GLY A 1 200 ? -1.513 0.896 -1.767 1.00 51.00 200 GLY A N 1
ATOM 1595 C CA . GLY A 1 200 ? -0.840 1.643 -0.703 1.00 51.00 200 GLY A CA 1
ATOM 1596 C C . GLY A 1 200 ? -1.766 2.112 0.427 1.00 51.00 200 GLY A C 1
ATOM 1597 O O . GLY A 1 200 ? -1.274 2.537 1.477 1.00 51.00 200 GLY A O 1
ATOM 1598 N N . ALA A 1 201 ? -3.086 2.015 0.245 1.00 55.59 201 ALA A N 1
ATOM 1599 C CA . ALA A 1 201 ? -4.100 2.442 1.204 1.00 55.59 201 ALA A CA 1
ATOM 1600 C C . ALA A 1 201 ? -4.898 1.271 1.799 1.00 55.59 201 ALA A C 1
ATOM 1602 O O . ALA A 1 201 ? -5.460 1.407 2.889 1.00 55.59 201 ALA A O 1
ATOM 1603 N N . LYS A 1 202 ? -4.967 0.132 1.103 1.00 61.78 202 LYS A N 1
ATOM 1604 C CA . LYS A 1 202 ? -5.766 -1.036 1.477 1.00 61.78 202 LYS A CA 1
ATOM 1605 C C . LYS A 1 202 ? -4.930 -2.317 1.433 1.00 61.78 202 LYS A C 1
ATOM 1607 O O . LYS A 1 202 ? -4.124 -2.488 0.519 1.00 61.78 202 LYS A O 1
ATOM 1612 N N . PRO A 1 203 ? -5.147 -3.245 2.383 1.00 68.88 203 PRO A N 1
ATOM 1613 C CA . PRO A 1 203 ? -4.555 -4.573 2.324 1.00 68.88 203 PRO A CA 1
ATOM 1614 C C . PRO A 1 203 ? -4.948 -5.299 1.035 1.00 68.88 203 PRO A C 1
ATOM 1616 O O . PRO A 1 203 ? -6.077 -5.170 0.557 1.00 68.88 203 PRO A O 1
ATOM 1619 N N . TYR A 1 204 ? -4.037 -6.112 0.510 1.00 74.12 204 TYR A N 1
ATOM 1620 C CA . TYR A 1 204 ? -4.340 -7.004 -0.600 1.00 74.12 204 TYR A CA 1
ATOM 1621 C C . TYR A 1 204 ? -5.437 -8.009 -0.198 1.00 74.12 204 TYR A C 1
ATOM 1623 O O . TYR A 1 204 ? -5.345 -8.684 0.828 1.00 74.12 204 TYR A O 1
ATOM 1631 N N . HIS A 1 205 ? -6.496 -8.095 -1.007 1.00 81.00 205 HIS A N 1
ATOM 1632 C CA . HIS A 1 205 ? -7.662 -8.960 -0.768 1.00 81.00 205 HIS A CA 1
ATOM 1633 C C . HIS A 1 205 ? -7.815 -10.083 -1.802 1.00 81.00 205 HIS A C 1
ATOM 1635 O O . HIS A 1 205 ? -8.837 -10.773 -1.806 1.00 81.00 205 HIS A O 1
ATOM 1641 N N . GLY A 1 206 ? -6.836 -10.246 -2.693 1.00 87.25 206 GLY A N 1
ATOM 1642 C CA . GLY A 1 206 ? -6.854 -11.327 -3.669 1.00 87.25 206 GLY A CA 1
ATOM 1643 C C . GLY A 1 206 ? -6.621 -12.692 -3.024 1.00 87.25 206 GLY A C 1
ATOM 1644 O O . GLY A 1 206 ? -6.222 -12.805 -1.862 1.00 87.25 206 GLY A O 1
ATOM 1645 N N . ASP A 1 207 ? -6.887 -13.739 -3.798 1.00 92.38 207 ASP A N 1
ATOM 1646 C CA . ASP A 1 207 ? -6.701 -15.109 -3.334 1.00 92.38 207 ASP A CA 1
ATOM 1647 C C . ASP A 1 207 ? -5.218 -15.413 -3.107 1.00 92.38 207 ASP A C 1
ATOM 1649 O O . ASP A 1 207 ? -4.339 -14.892 -3.799 1.00 92.38 207 ASP A O 1
ATOM 1653 N N . ARG A 1 208 ? -4.945 -16.289 -2.135 1.00 91.19 208 ARG A N 1
ATOM 1654 C CA . ARG A 1 208 ? -3.605 -16.797 -1.835 1.00 91.19 208 ARG A CA 1
ATOM 1655 C C . ARG A 1 208 ? -3.638 -18.308 -1.700 1.00 91.19 208 ARG A C 1
ATOM 1657 O O . ARG A 1 208 ? -4.602 -18.844 -1.177 1.00 91.19 208 ARG A O 1
ATOM 1664 N N . HIS A 1 209 ? -2.604 -18.985 -2.167 1.00 93.81 209 HIS A N 1
ATOM 1665 C CA . HIS A 1 209 ? -2.427 -20.431 -2.068 1.00 93.81 209 HIS A CA 1
ATOM 1666 C C . HIS A 1 209 ? -0.925 -20.778 -2.024 1.00 93.81 209 HIS A C 1
ATOM 1668 O O . HIS A 1 209 ? -0.407 -21.436 -2.932 1.00 93.81 209 HIS A O 1
ATOM 1674 N N . PRO A 1 210 ? -0.182 -20.304 -1.004 1.00 92.94 210 PRO A N 1
ATOM 1675 C CA . PRO A 1 210 ? 1.200 -20.724 -0.836 1.00 92.94 210 PRO A CA 1
ATOM 1676 C C . PRO A 1 210 ? 1.255 -22.247 -0.606 1.00 92.94 210 PRO A C 1
ATOM 1678 O O . PRO A 1 210 ? 0.275 -22.829 -0.130 1.00 92.94 210 PRO A O 1
ATOM 1681 N N . PRO A 1 211 ? 2.372 -22.916 -0.938 1.00 91.31 211 PRO A N 1
ATOM 1682 C CA . PRO A 1 211 ? 2.539 -24.334 -0.643 1.00 91.31 211 PRO A CA 1
ATOM 1683 C C . PRO A 1 211 ? 2.318 -24.604 0.850 1.00 91.31 211 PRO A C 1
ATOM 1685 O O . PRO A 1 211 ? 2.922 -23.941 1.690 1.00 91.31 211 PRO A O 1
ATOM 1688 N N . ILE A 1 212 ? 1.466 -25.579 1.191 1.00 91.25 212 ILE A N 1
ATOM 1689 C CA . ILE A 1 212 ? 1.167 -25.916 2.597 1.00 91.25 212 ILE A CA 1
ATOM 1690 C C . ILE A 1 212 ? 2.483 -26.177 3.348 1.00 91.25 212 ILE A C 1
ATOM 1692 O O . ILE A 1 212 ? 2.737 -25.574 4.392 1.00 91.25 212 ILE A O 1
ATOM 1696 N N . ALA A 1 213 ? 3.372 -26.965 2.736 1.00 90.62 213 ALA A N 1
ATOM 1697 C CA . ALA A 1 213 ? 4.743 -27.150 3.191 1.00 90.62 213 ALA A CA 1
ATOM 1698 C C . ALA A 1 213 ? 5.546 -25.839 3.076 1.00 90.62 213 ALA A C 1
ATOM 1700 O O . ALA A 1 213 ? 5.839 -25.371 1.979 1.00 90.62 213 ALA A O 1
ATOM 1701 N N . GLY A 1 214 ? 5.918 -25.257 4.219 1.00 83.81 214 GLY A N 1
ATOM 1702 C CA . GLY A 1 214 ? 6.780 -24.070 4.297 1.00 83.81 214 GLY A CA 1
ATOM 1703 C C . GLY A 1 214 ? 6.049 -22.728 4.401 1.00 83.81 214 GLY A C 1
ATOM 1704 O O . GLY A 1 214 ? 6.687 -21.719 4.681 1.00 83.81 214 GLY A O 1
ATOM 1705 N N . SER A 1 215 ? 4.721 -22.697 4.251 1.00 86.81 215 SER A N 1
ATOM 1706 C CA . SER A 1 215 ? 3.945 -21.453 4.391 1.00 86.81 215 SER A CA 1
ATOM 1707 C C . SER A 1 215 ? 3.749 -20.978 5.836 1.00 86.81 215 SER A C 1
ATOM 1709 O O . SER A 1 215 ? 3.397 -19.820 6.051 1.00 86.81 215 SER A O 1
ATOM 1711 N N . GLY A 1 216 ? 3.937 -21.862 6.822 1.00 90.25 216 GLY A N 1
ATOM 1712 C CA . GLY A 1 216 ? 3.662 -21.580 8.235 1.00 90.25 216 GLY A CA 1
ATOM 1713 C C . GLY A 1 216 ? 2.172 -21.523 8.599 1.00 90.25 216 GLY A C 1
ATOM 1714 O O . GLY A 1 216 ? 1.850 -21.207 9.741 1.00 90.25 216 GLY A O 1
ATOM 1715 N N . TYR A 1 217 ? 1.269 -21.824 7.659 1.00 91.44 217 TYR A N 1
ATOM 1716 C CA . TYR A 1 217 ? -0.168 -21.942 7.911 1.00 91.44 217 TYR A CA 1
ATOM 1717 C C . TYR A 1 217 ? -0.570 -23.407 8.112 1.00 91.44 217 TYR A C 1
ATOM 1719 O O . TYR A 1 217 ? -0.141 -24.279 7.356 1.00 91.44 217 TYR A O 1
ATOM 1727 N N . ASP A 1 218 ? -1.453 -23.662 9.078 1.00 94.50 218 ASP A N 1
ATOM 1728 C CA . ASP A 1 218 ? -2.057 -24.982 9.286 1.00 94.50 218 ASP A CA 1
ATOM 1729 C C . ASP A 1 218 ? -2.984 -25.377 8.122 1.00 94.50 218 ASP A C 1
ATOM 1731 O O . ASP A 1 218 ? -3.569 -24.519 7.459 1.00 94.50 218 ASP A O 1
ATOM 1735 N N . GLU A 1 219 ? -3.222 -26.678 7.908 1.00 95.88 219 GLU A N 1
ATOM 1736 C CA . GLU A 1 219 ? -4.137 -27.163 6.852 1.00 95.88 219 GLU A CA 1
ATOM 1737 C C . GLU A 1 219 ? -5.561 -26.598 6.967 1.00 95.88 219 GLU A C 1
ATOM 1739 O O . GLU A 1 219 ? -6.263 -26.439 5.964 1.00 95.88 219 GLU A O 1
ATOM 1744 N N . ASN A 1 220 ? -5.975 -26.257 8.188 1.00 96.31 220 ASN A N 1
ATOM 1745 C CA . ASN A 1 220 ? -7.271 -25.654 8.481 1.00 96.31 220 ASN A CA 1
ATOM 1746 C C . ASN A 1 220 ? -7.378 -24.197 8.012 1.00 96.31 220 ASN A C 1
ATOM 1748 O O . ASN A 1 220 ? -8.497 -23.687 7.902 1.00 96.31 220 ASN A O 1
ATOM 1752 N N . ALA A 1 221 ? -6.252 -23.538 7.722 1.00 95.62 221 ALA A N 1
ATOM 1753 C CA . ALA A 1 221 ? -6.226 -22.179 7.195 1.00 95.62 221 ALA A CA 1
ATOM 1754 C C . ALA A 1 221 ? -6.641 -22.106 5.720 1.00 95.62 221 ALA A C 1
ATOM 1756 O O . ALA A 1 221 ? -6.997 -21.039 5.216 1.00 95.62 221 ALA A O 1
ATOM 1757 N N . TYR A 1 222 ? -6.632 -23.246 5.033 1.00 96.81 222 TYR A N 1
ATOM 1758 C CA . TYR A 1 222 ? -7.018 -23.374 3.638 1.00 96.81 222 TYR A CA 1
ATOM 1759 C C . TYR A 1 222 ? -8.484 -23.784 3.512 1.00 96.81 222 TYR A C 1
ATOM 1761 O O . TYR A 1 222 ? -9.062 -24.449 4.375 1.00 96.81 222 TYR A O 1
ATOM 1769 N N . GLU A 1 223 ? -9.107 -23.401 2.407 1.00 97.25 223 GLU A N 1
ATOM 1770 C CA . GLU A 1 223 ? -10.425 -23.882 2.025 1.00 97.25 223 GLU A CA 1
ATOM 1771 C C . GLU A 1 223 ? -10.428 -25.418 1.915 1.00 97.25 223 GLU A C 1
ATOM 1773 O O . GLU A 1 223 ? -9.423 -26.056 1.577 1.00 97.25 223 GLU A O 1
ATOM 1778 N N . SER A 1 224 ? -11.571 -26.026 2.243 1.00 97.25 224 SER A N 1
ATOM 1779 C CA . SER A 1 224 ? -11.727 -27.486 2.242 1.00 97.25 224 SER A CA 1
ATOM 1780 C C . SER A 1 224 ? -11.789 -28.077 0.835 1.00 97.25 224 SER A C 1
ATOM 1782 O O . SER A 1 224 ? -11.500 -29.256 0.658 1.00 97.25 224 SER A O 1
ATOM 1784 N N . LYS A 1 225 ? -12.158 -27.269 -0.164 1.00 97.31 225 LYS A N 1
ATOM 1785 C CA . LYS A 1 225 ? -12.222 -27.659 -1.573 1.00 97.31 225 LYS A CA 1
ATOM 1786 C C . LYS A 1 225 ? -11.280 -26.792 -2.393 1.00 97.31 225 LYS A C 1
ATOM 1788 O O . LYS A 1 225 ? -11.153 -25.595 -2.145 1.00 97.31 225 LYS A O 1
ATOM 1793 N N . GLU A 1 226 ? -10.650 -27.405 -3.384 1.00 97.81 226 GLU A N 1
ATOM 1794 C CA . GLU A 1 226 ? -9.903 -26.676 -4.399 1.00 97.81 226 GLU A CA 1
ATOM 1795 C C . GLU A 1 226 ? -10.851 -25.843 -5.252 1.00 97.81 226 GLU A C 1
ATOM 1797 O O . GLU A 1 226 ? -11.967 -26.256 -5.580 1.00 97.81 226 GLU A O 1
ATOM 1802 N N . ARG A 1 227 ? -10.395 -24.652 -5.627 1.00 96.94 227 ARG A N 1
ATOM 1803 C CA . ARG A 1 227 ? -11.105 -23.799 -6.571 1.00 96.94 227 ARG A CA 1
ATOM 1804 C C . ARG A 1 227 ? -10.118 -23.040 -7.434 1.00 96.94 227 ARG A C 1
ATOM 1806 O O . ARG A 1 227 ? -8.942 -22.910 -7.104 1.00 96.94 227 ARG A O 1
ATOM 1813 N N . ARG A 1 228 ? -10.627 -22.495 -8.534 1.00 95.12 228 ARG A N 1
ATOM 1814 C CA . ARG A 1 228 ? -9.871 -21.575 -9.379 1.00 95.12 228 ARG A CA 1
ATOM 1815 C C . ARG A 1 228 ? -9.516 -20.321 -8.568 1.00 95.12 228 ARG A C 1
ATOM 1817 O O . ARG A 1 228 ? -10.413 -19.622 -8.087 1.00 95.12 228 ARG A O 1
ATOM 1824 N N . CYS A 1 229 ? -8.223 -20.060 -8.406 1.00 92.31 229 CYS A N 1
ATOM 1825 C CA . CYS A 1 229 ? -7.696 -18.833 -7.823 1.00 92.31 229 CYS A CA 1
ATOM 1826 C C . CYS A 1 229 ? -8.136 -17.644 -8.680 1.00 92.31 229 CYS A C 1
ATOM 1828 O O . CYS A 1 229 ? -7.906 -17.626 -9.887 1.00 92.31 229 CYS A O 1
ATOM 1830 N N . LYS A 1 230 ? -8.767 -16.643 -8.072 1.00 87.25 230 LYS A N 1
ATOM 1831 C CA . LYS A 1 230 ? -9.240 -15.439 -8.766 1.00 87.25 230 LYS A CA 1
ATOM 1832 C C . LYS A 1 230 ? -8.097 -14.530 -9.205 1.00 87.25 230 LYS A C 1
ATOM 1834 O O . LYS A 1 230 ? -8.310 -13.705 -10.079 1.00 87.25 230 LYS A O 1
ATOM 1839 N N . THR A 1 231 ? -6.914 -14.679 -8.605 1.00 82.06 231 THR A N 1
ATOM 1840 C CA . THR A 1 231 ? -5.729 -13.882 -8.942 1.00 82.06 231 THR A CA 1
ATOM 1841 C C . THR A 1 231 ? -4.950 -14.473 -10.114 1.00 82.06 231 THR A C 1
ATOM 1843 O O . THR A 1 231 ? -4.598 -13.739 -11.025 1.00 82.06 231 THR A O 1
ATOM 1846 N N . CYS A 1 232 ? -4.647 -15.777 -10.102 1.00 82.19 232 CYS A N 1
ATOM 1847 C CA . CYS A 1 232 ? -3.786 -16.394 -11.124 1.00 82.19 232 CYS A CA 1
ATOM 1848 C C . CYS A 1 232 ? -4.467 -17.481 -11.969 1.00 82.19 232 CYS A C 1
ATOM 1850 O O . CYS A 1 232 ? -3.847 -18.024 -12.875 1.00 82.19 232 CYS A O 1
ATOM 1852 N N . GLY A 1 233 ? -5.714 -17.855 -11.671 1.00 87.06 233 GLY A N 1
ATOM 1853 C CA . GLY A 1 233 ? -6.456 -18.863 -12.435 1.00 87.06 233 GLY A CA 1
ATOM 1854 C C . GLY A 1 233 ? -6.075 -20.325 -12.168 1.00 87.06 233 GLY A C 1
ATOM 1855 O O . GLY A 1 233 ? -6.750 -21.214 -12.685 1.00 87.06 233 GLY A O 1
ATOM 1856 N N . VAL A 1 234 ? -5.054 -20.603 -11.355 1.00 88.69 234 VAL A N 1
ATOM 1857 C CA . VAL A 1 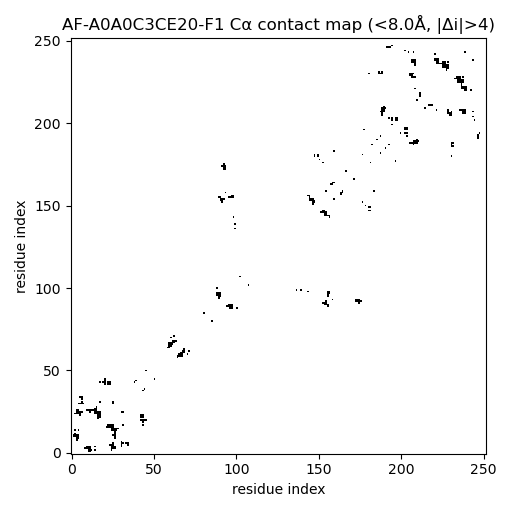234 ? -4.663 -21.975 -10.986 1.00 88.69 234 VAL A CA 1
ATOM 1858 C C . VAL A 1 234 ? -5.722 -22.603 -10.074 1.00 88.69 234 VAL A C 1
ATOM 1860 O O . VAL A 1 234 ? -6.276 -21.932 -9.201 1.00 88.69 234 VAL A O 1
ATOM 1863 N N . ILE A 1 235 ? -6.029 -23.887 -10.275 1.00 95.19 235 ILE A N 1
ATOM 1864 C CA . ILE A 1 235 ? -6.866 -24.663 -9.351 1.00 95.19 235 ILE A CA 1
ATOM 1865 C C . ILE A 1 235 ? -5.996 -25.040 -8.153 1.00 95.19 235 ILE A C 1
ATOM 1867 O O . ILE A 1 235 ? -5.034 -25.785 -8.298 1.00 95.19 235 ILE A O 1
ATOM 1871 N N . ALA A 1 236 ? -6.308 -24.481 -6.987 1.00 95.88 236 ALA A N 1
ATOM 1872 C CA . ALA A 1 236 ? -5.561 -24.717 -5.759 1.00 95.88 236 ALA A CA 1
ATOM 1873 C C . ALA A 1 236 ? -6.474 -24.589 -4.533 1.00 95.88 236 ALA A C 1
ATOM 1875 O O . ALA A 1 236 ? -7.544 -23.967 -4.586 1.00 95.88 236 ALA A O 1
ATOM 1876 N N . ARG A 1 237 ? -6.040 -25.138 -3.394 1.00 97.12 237 ARG A N 1
ATOM 1877 C CA . ARG A 1 237 ? -6.650 -24.834 -2.093 1.00 97.12 237 ARG A CA 1
ATOM 1878 C C . ARG A 1 237 ? -6.229 -23.422 -1.695 1.00 97.12 237 ARG A C 1
ATOM 1880 O O . ARG A 1 237 ? -5.069 -23.181 -1.383 1.00 97.12 237 ARG A O 1
ATOM 1887 N N . CYS A 1 238 ? -7.163 -22.479 -1.750 1.00 96.25 238 CYS A N 1
ATOM 1888 C CA . CYS A 1 238 ? -6.898 -21.092 -1.376 1.00 96.25 238 CYS A CA 1
ATOM 1889 C C . CYS A 1 238 ? -6.978 -20.910 0.147 1.00 96.25 238 CYS A C 1
ATOM 1891 O O . CYS A 1 238 ? -7.749 -21.593 0.813 1.00 96.25 238 CYS A O 1
ATOM 1893 N N . LEU A 1 239 ? -6.208 -19.980 0.705 1.00 95.44 239 LEU A N 1
ATOM 1894 C CA . LEU A 1 239 ? -6.327 -19.504 2.080 1.00 95.44 239 LEU A CA 1
ATOM 1895 C C . LEU A 1 239 ? -7.723 -18.919 2.308 1.00 95.44 239 LEU A C 1
ATOM 1897 O O . LEU A 1 239 ? -8.226 -18.132 1.500 1.00 95.44 239 LEU A O 1
ATOM 1901 N N . LYS A 1 240 ? -8.337 -19.262 3.442 1.00 95.38 240 LYS A N 1
ATOM 1902 C CA . LYS A 1 240 ? -9.603 -18.664 3.867 1.00 95.38 240 LYS A CA 1
ATOM 1903 C C . LYS A 1 240 ? -9.415 -17.169 4.116 1.00 95.38 240 LYS A C 1
ATOM 1905 O O . LYS A 1 240 ? -8.368 -16.717 4.579 1.00 95.38 240 LYS A O 1
ATOM 1910 N N . LYS A 1 241 ? -10.479 -16.395 3.887 1.00 91.44 241 LYS A N 1
ATOM 1911 C CA . LYS A 1 241 ? -10.467 -14.927 4.032 1.00 91.44 241 LYS A CA 1
ATOM 1912 C C . LYS A 1 241 ? -10.050 -14.437 5.419 1.00 91.44 241 LYS A C 1
ATOM 1914 O O . LYS A 1 241 ? -9.526 -13.331 5.529 1.00 91.44 241 LYS A O 1
ATOM 1919 N N . GLU A 1 242 ? -10.298 -15.223 6.463 1.00 90.31 242 GLU A N 1
ATOM 1920 C CA . GLU A 1 242 ? -9.863 -14.911 7.828 1.00 90.31 242 GLU A CA 1
ATOM 1921 C C . GLU A 1 242 ? -8.337 -14.849 7.969 1.00 90.31 242 GLU A C 1
ATOM 1923 O O . GLU A 1 242 ? -7.848 -13.940 8.630 1.00 90.31 242 GLU A O 1
ATOM 1928 N N . HIS A 1 243 ? -7.596 -15.694 7.249 1.00 89.81 243 HIS A N 1
ATOM 1929 C CA . HIS A 1 243 ? -6.131 -15.762 7.302 1.00 89.81 243 HIS A CA 1
ATOM 1930 C C . HIS A 1 243 ? -5.420 -14.812 6.327 1.00 89.81 243 HIS A C 1
ATOM 1932 O O . HIS A 1 243 ? -4.195 -14.682 6.353 1.00 89.81 243 HIS A O 1
ATOM 1938 N N . LEU A 1 244 ? -6.167 -14.106 5.469 1.00 83.75 244 LEU A N 1
ATOM 1939 C CA . LEU A 1 244 ? -5.605 -13.081 4.577 1.00 83.75 244 LEU A CA 1
ATOM 1940 C C . LEU A 1 244 ? -5.216 -11.792 5.324 1.00 83.75 244 LEU A C 1
ATOM 1942 O O . LEU A 1 244 ? -4.508 -10.960 4.767 1.00 83.75 244 LEU A O 1
ATOM 1946 N N . LYS A 1 245 ? -5.668 -11.612 6.572 1.00 74.62 245 LYS A N 1
ATOM 1947 C CA . LYS A 1 245 ? -5.432 -10.393 7.366 1.00 74.62 245 LYS A CA 1
ATOM 1948 C C . LYS A 1 245 ? -4.131 -10.416 8.177 1.00 74.62 245 LYS A C 1
ATOM 1950 O O . LYS A 1 245 ? -3.751 -9.382 8.716 1.00 74.62 245 LYS A O 1
ATOM 1955 N N . ASP A 1 246 ? -3.459 -11.563 8.256 1.00 56.09 246 ASP A N 1
ATOM 1956 C CA . ASP A 1 246 ? -2.527 -11.853 9.354 1.00 56.09 246 ASP A CA 1
ATOM 1957 C C . ASP A 1 246 ? -1.057 -11.478 9.110 1.00 56.09 246 ASP A C 1
ATOM 1959 O O . ASP A 1 246 ? -0.222 -11.695 9.984 1.00 56.09 246 ASP A O 1
ATOM 1963 N N . VAL A 1 247 ? -0.697 -10.866 7.978 1.00 54.12 247 VAL A N 1
ATOM 1964 C CA . VAL A 1 247 ? 0.711 -10.514 7.703 1.00 54.12 247 VAL A CA 1
ATOM 1965 C C . VAL A 1 247 ? 0.946 -9.012 7.839 1.00 54.12 247 VAL A C 1
ATOM 1967 O O . VAL A 1 247 ? 1.250 -8.306 6.887 1.00 54.12 247 VAL A O 1
ATOM 1970 N N . MET A 1 248 ? 0.820 -8.521 9.068 1.00 48.78 248 MET A N 1
ATOM 1971 C CA . MET A 1 248 ? 1.560 -7.344 9.526 1.00 48.78 248 MET A CA 1
ATOM 1972 C C . MET A 1 248 ? 2.603 -7.851 10.532 1.00 48.78 248 MET A C 1
ATOM 1974 O O . MET A 1 248 ? 2.286 -7.983 11.717 1.00 48.78 248 MET A O 1
ATOM 1978 N N . PRO A 1 249 ? 3.831 -8.197 10.099 1.00 41.50 249 PRO A N 1
ATOM 1979 C CA . PRO A 1 249 ? 4.877 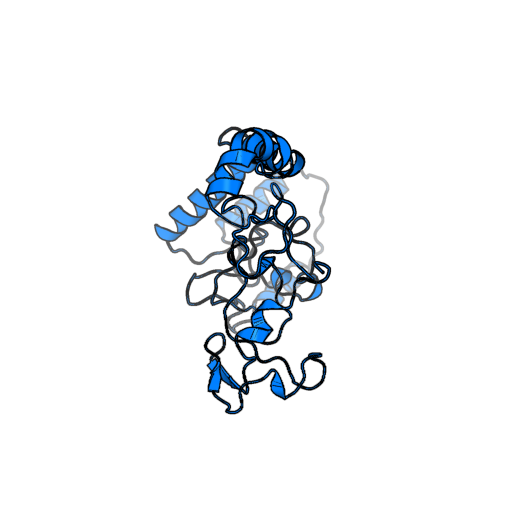-8.630 11.016 1.00 41.50 249 PRO A CA 1
ATOM 1980 C C . PRO A 1 249 ? 5.182 -7.482 11.988 1.00 41.50 249 PRO A C 1
ATOM 1982 O O . PRO A 1 249 ? 5.652 -6.427 11.573 1.00 41.50 249 PRO A O 1
ATOM 1985 N N . GLY A 1 250 ? 4.875 -7.658 13.276 1.00 45.22 250 GLY A N 1
ATOM 1986 C CA . GLY A 1 250 ? 5.250 -6.699 14.325 1.00 45.22 250 GLY A CA 1
ATOM 1987 C C . GLY A 1 250 ? 4.169 -5.729 14.817 1.00 45.22 250 GLY A C 1
ATOM 1988 O O . GLY A 1 250 ? 4.493 -4.853 15.611 1.00 45.22 250 GLY A O 1
ATOM 1989 N N . MET A 1 251 ? 2.896 -5.888 14.436 1.00 39.69 251 MET A N 1
ATOM 1990 C CA . MET A 1 251 ? 1.781 -5.246 15.155 1.00 39.69 251 MET A CA 1
ATOM 1991 C C . MET A 1 251 ? 1.002 -6.289 15.968 1.00 39.69 251 MET A C 1
ATOM 1993 O O . MET A 1 251 ? -0.039 -6.779 15.535 1.00 39.69 251 MET A O 1
ATOM 1997 N N . LYS A 1 252 ? 1.530 -6.642 17.144 1.00 37.28 252 LYS A N 1
ATOM 1998 C CA . LYS A 1 252 ? 0.727 -7.161 18.262 1.00 37.28 252 LYS A CA 1
ATOM 1999 C C . LYS A 1 252 ? 0.539 -6.054 19.287 1.00 37.28 252 LYS A C 1
ATOM 2001 O O . LYS A 1 252 ? 1.522 -5.316 19.510 1.00 37.28 252 LYS A O 1
#

Organism: Hebeloma cylindrosporum (NCBI:txid76867)

Radius of gyration: 26.77 Å; Cα cont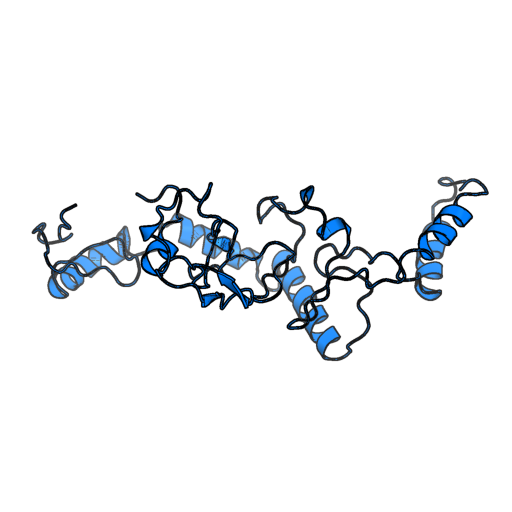acts (8 Å, |Δi|>4): 241; chains: 1; bounding box: 63×52×71 Å

Secondary structure (DSSP, 8-state):
---B-TTT-PBPSS-EE-TTTS--EESSHHHHHHHHHHHHHHTSSS-HHHHHHHHHHHHHTSTTSHHHHHHHHHHHHHHHHHHS-PPP-B-TTT-PBPTT-PPPHHHHHHHHHHHHTT-TTS--PPTTHHHHHHHHTSS--S---EE-TTT--EE-HHHHSGGGSSS-TTTSPS-----TT---SS-TTTSPPPGGGSSSSS---S-----TTTS---GGGB-SS-EE-TTT--EE-PBPTTGGG---TT--

Nearest PDB structures (foldseek):
  7bj1-assembly1_A  TM=9.538E-01  e=2.700E-02  Homo sapiens
  4wuy-assembly1_A  TM=4.161E-01  e=5.469E-03  Homo sapiens
  3tg5-assembly1_A  TM=3.582E-01  e=4.515E-03  Homo sapiens

Sequence (252 aa):
MPRRCSVCKIECEKALQCSKCHGTIYCSVACQKADWKQHKRSDCAKPASFHKLDREMKKYTRPNYPLGYAIEIQNEMWEERRRNPEEPTHCDSCMRRFRGIPITEDEYDFVMGVLEGDAGDLLKCREGEYDYIAAHLKEDAGDVFKRCAECDYMICEDCSKPENQGIAFFDRPRGTCRCHTANFGVSYCISGPSYLDGDGAKPYHGDRHPPIAGSGYDENAYESKERRCKTCGVIARCLKKEHLKDVMPGMK